Protein AF-A0A3P1VIV2-F1 (afdb_monomer_lite)

Secondary structure (DSSP, 8-state):
--S-S---EEEEEESSEEEE-SEEEES-SSSPPTT-EEEEEESSEEEEESSEEEE-STT-EEEEEESS-B-TTS-B--STT-TT-TTTT-EEEEE-SEEEE-STT-EEEEEE---TT--GGGEEEEE-TT-EEEE-STT-EEEEEES-EEEESSEEEE-STT-EEEEEESS-EEEESSEEEEPPPS-TTS-EEEEE---TTPEEEE-SEEEE-SSEEEEE-SEEEE-TT-EEEE-TT-EEEEE--B-S-SSS-SEEE-TT-EEEE-SSS-EEEEE-SBS-EEEE--EEEE-TT-EEEEE-SBS-EEEE--SSPEEE-SS-EEEEE--TT-EEEE-S-EEESSSS-EEEEESSEEEE-S-EE--SSSS-EEEE-

InterPro domains:
  IPR060255 BigA, third pectate lyase-like domain [PF27417] (38-206)

Structure (mmCIF, N/CA/C/O backbone):
data_AF-A0A3P1VIV2-F1
#
_entry.id   AF-A0A3P1VIV2-F1
#
loop_
_atom_site.group_PDB
_atom_site.id
_atom_site.type_symbol
_atom_site.label_atom_id
_atom_site.label_alt_id
_atom_site.label_comp_id
_atom_site.label_asym_id
_atom_site.label_entity_id
_atom_site.label_seq_id
_atom_site.pdbx_PDB_ins_code
_atom_site.Cartn_x
_atom_site.Cartn_y
_atom_site.Cartn_z
_atom_site.occupancy
_atom_site.B_iso_or_equiv
_atom_site.auth_seq_id
_atom_site.auth_comp_id
_atom_site.auth_asym_id
_atom_site.auth_atom_id
_atom_site.pdbx_PDB_model_num
ATOM 1 N N . THR A 1 1 ? -36.233 6.013 11.439 1.00 49.44 1 THR A N 1
ATOM 2 C CA . THR A 1 1 ? -35.167 7.014 11.255 1.00 49.44 1 THR A CA 1
ATOM 3 C C . THR A 1 1 ? -35.415 8.164 12.208 1.00 49.44 1 THR A C 1
ATOM 5 O O . THR A 1 1 ? -36.504 8.724 12.205 1.00 49.44 1 THR A O 1
ATOM 8 N N . ASP A 1 2 ? -34.460 8.472 13.083 1.00 46.47 2 ASP A N 1
ATOM 9 C CA . ASP A 1 2 ? -34.615 9.476 14.153 1.00 46.47 2 ASP A CA 1
ATOM 10 C C . ASP A 1 2 ? -34.322 10.923 13.704 1.00 46.47 2 ASP A C 1
ATOM 12 O O . ASP A 1 2 ? -34.330 11.846 14.514 1.00 46.47 2 ASP A O 1
ATOM 16 N N . GLY A 1 3 ? -34.068 11.142 12.408 1.00 44.59 3 GLY A N 1
ATOM 17 C CA . GLY A 1 3 ? -33.812 12.468 11.841 1.00 44.59 3 GLY A CA 1
ATOM 18 C C . GLY A 1 3 ? -32.459 13.073 12.232 1.00 44.59 3 GLY A C 1
ATOM 19 O O . GLY A 1 3 ? -32.174 14.210 11.847 1.00 44.59 3 GLY A O 1
ATOM 20 N N . THR A 1 4 ? -31.608 12.343 12.958 1.00 55.81 4 THR A N 1
ATOM 21 C CA . THR A 1 4 ? -30.274 12.816 13.331 1.00 55.81 4 THR A CA 1
ATOM 22 C C . THR A 1 4 ? -29.226 12.340 12.324 1.00 55.81 4 THR A C 1
ATOM 24 O O . THR A 1 4 ? -29.308 11.261 11.750 1.00 55.81 4 THR A O 1
ATOM 27 N N . LYS A 1 5 ? -28.215 13.173 12.055 1.00 65.94 5 LYS A N 1
ATOM 28 C CA . LYS A 1 5 ? -27.118 12.853 11.117 1.00 65.94 5 LYS A CA 1
ATOM 29 C C . LYS A 1 5 ? -26.028 11.966 11.744 1.00 65.94 5 LYS A C 1
ATOM 31 O O . LYS A 1 5 ? -24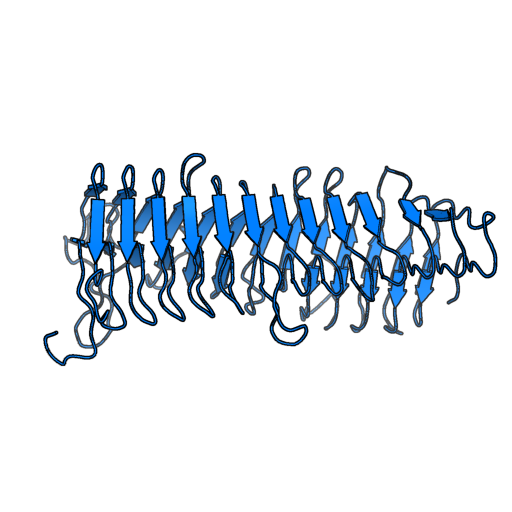.976 11.796 11.129 1.00 65.94 5 LYS A O 1
ATOM 36 N N . ASN A 1 6 ? -26.258 11.437 12.948 1.00 83.19 6 ASN A N 1
ATOM 37 C CA . ASN A 1 6 ? -25.257 10.743 13.752 1.00 83.19 6 ASN A CA 1
ATOM 38 C C . ASN A 1 6 ? -25.689 9.292 13.972 1.00 83.19 6 ASN A C 1
ATOM 40 O O . ASN A 1 6 ? -26.734 9.034 14.559 1.00 83.19 6 ASN A O 1
ATOM 44 N N . GLY A 1 7 ? -24.893 8.359 13.470 1.00 87.94 7 GLY A N 1
ATOM 45 C CA . GLY A 1 7 ? -25.112 6.930 13.608 1.00 87.94 7 GLY A CA 1
ATOM 46 C C . GLY A 1 7 ? -24.752 6.422 14.996 1.00 87.94 7 GLY A C 1
ATOM 47 O O . GLY A 1 7 ? -23.992 7.048 15.741 1.00 87.94 7 GLY A O 1
ATOM 48 N N . GLY A 1 8 ? -25.320 5.272 15.340 1.00 94.00 8 GLY A N 1
ATOM 49 C CA . GLY A 1 8 ? -25.122 4.626 16.629 1.00 94.00 8 GLY A CA 1
ATOM 50 C C . GLY A 1 8 ? -23.738 3.997 16.804 1.00 94.00 8 GLY A C 1
ATOM 51 O O . GLY A 1 8 ? -22.976 3.790 15.856 1.00 94.00 8 GLY A O 1
ATOM 52 N N . VAL A 1 9 ? -23.437 3.639 18.054 1.00 97.44 9 VAL A N 1
ATOM 53 C CA . VAL A 1 9 ? -22.302 2.783 18.417 1.00 97.44 9 VAL A CA 1
ATOM 54 C C . VAL A 1 9 ? -22.850 1.425 18.843 1.00 97.44 9 VAL A C 1
ATOM 56 O O . VAL A 1 9 ? -23.632 1.361 19.788 1.00 97.44 9 VAL A O 1
ATOM 59 N N . GLY A 1 10 ? -22.443 0.346 18.173 1.00 97.69 10 GLY A N 1
ATOM 60 C CA . GLY A 1 10 ? -22.890 -1.010 18.504 1.00 97.69 10 GLY A CA 1
ATOM 61 C C . GLY A 1 10 ? -22.368 -1.472 19.865 1.00 97.69 10 GLY A C 1
ATOM 62 O O . GLY A 1 10 ? -23.141 -1.860 20.737 1.00 97.69 10 GLY A O 1
ATOM 63 N N . VAL A 1 11 ? -21.050 -1.401 20.064 1.00 98.50 11 VAL A N 1
ATOM 64 C CA . VAL A 1 11 ? -20.391 -1.729 21.337 1.00 98.50 11 VAL A CA 1
ATOM 65 C C . VAL A 1 11 ? -19.404 -0.633 21.703 1.00 98.50 11 VAL A C 1
ATOM 67 O O . VAL A 1 11 ? -18.525 -0.304 20.912 1.00 98.50 11 VAL A O 1
ATOM 70 N N . PHE A 1 12 ? -19.505 -0.107 22.921 1.00 98.38 12 PHE A N 1
ATOM 71 C CA . PHE A 1 12 ? -18.500 0.776 23.505 1.00 98.38 12 PHE A CA 1
ATOM 72 C C . PHE A 1 12 ? -17.769 0.063 24.642 1.00 98.38 12 PHE A C 1
ATOM 74 O O . PHE A 1 12 ? -18.406 -0.533 25.510 1.00 98.38 12 PHE A O 1
ATOM 81 N N . ILE A 1 13 ? -16.439 0.143 24.652 1.00 98.31 13 ILE A N 1
ATOM 82 C CA . ILE A 1 13 ? -15.605 -0.403 25.721 1.00 98.31 13 ILE A CA 1
ATOM 83 C C . ILE A 1 13 ? -14.503 0.581 26.118 1.00 98.31 13 ILE A C 1
ATOM 85 O O . ILE A 1 13 ? -13.818 1.164 25.273 1.00 98.31 13 ILE A O 1
ATOM 89 N N . ASN A 1 14 ? -14.324 0.749 27.426 1.00 97.88 14 ASN A N 1
ATOM 90 C CA . ASN A 1 14 ? -13.296 1.584 28.031 1.00 97.88 14 ASN A CA 1
ATOM 91 C C . ASN A 1 14 ? -12.552 0.747 29.077 1.00 97.88 14 ASN A C 1
ATOM 93 O O . ASN A 1 14 ? -13.178 0.311 30.040 1.00 97.88 14 ASN A O 1
ATOM 97 N N . TYR A 1 15 ? -11.259 0.493 28.864 1.00 97.44 15 TYR A N 1
ATOM 98 C CA . TYR A 1 15 ? -10.436 -0.389 29.705 1.00 97.44 15 TYR A CA 1
ATOM 99 C C . TYR A 1 15 ? -11.036 -1.796 29.908 1.00 97.44 15 TYR A C 1
ATOM 101 O O . TYR A 1 15 ? -11.212 -2.269 31.028 1.00 97.44 15 TYR A O 1
ATOM 109 N N . GLY A 1 16 ? -11.367 -2.487 28.811 1.00 97.38 16 GLY A N 1
ATOM 110 C CA . GLY A 1 16 ? -11.942 -3.836 28.885 1.00 97.38 16 GLY A CA 1
ATOM 111 C C . GLY A 1 16 ? -11.706 -4.715 27.657 1.00 97.38 16 GLY A C 1
ATOM 112 O O . GLY A 1 16 ? -10.848 -4.435 26.820 1.00 97.38 16 GLY A O 1
ATOM 113 N N . LEU A 1 17 ? -12.458 -5.813 27.561 1.00 97.94 17 LEU A N 1
ATOM 114 C CA . LEU A 1 17 ? -12.349 -6.804 26.488 1.00 97.94 17 LEU A CA 1
ATOM 115 C C . LEU A 1 17 ? -13.658 -6.898 25.701 1.00 97.94 17 LEU A C 1
ATOM 117 O O . LEU A 1 17 ? -14.724 -7.082 26.281 1.00 97.94 17 LEU A O 1
ATOM 121 N N . VAL A 1 18 ? -13.551 -6.860 24.376 1.00 98.69 18 VAL A N 1
ATOM 122 C CA . VAL A 1 18 ? -14.604 -7.296 23.452 1.00 98.69 18 VAL A CA 1
ATOM 123 C C . VAL A 1 18 ? -14.150 -8.599 22.798 1.00 98.69 18 VAL A C 1
ATOM 125 O O . VAL A 1 18 ? -13.112 -8.620 22.144 1.00 98.69 18 VAL A O 1
ATOM 128 N N . ASP A 1 19 ? -14.928 -9.671 22.952 1.00 98.50 19 ASP A N 1
ATOM 129 C CA . ASP A 1 19 ? -14.773 -10.941 22.224 1.00 98.50 19 ASP A CA 1
ATOM 130 C C . ASP A 1 19 ? -16.057 -11.213 21.426 1.00 98.50 19 ASP A C 1
ATOM 132 O O . ASP A 1 19 ? -16.987 -11.872 21.896 1.00 98.50 19 ASP A O 1
ATOM 136 N N . ASN A 1 20 ? -16.150 -10.629 20.228 1.00 98.69 20 ASN A N 1
ATOM 137 C CA . ASN A 1 20 ? -17.328 -10.797 19.384 1.00 98.69 20 ASN A CA 1
ATOM 138 C C . ASN A 1 20 ? -17.290 -12.161 18.690 1.00 98.69 20 ASN A C 1
ATOM 140 O O . ASN A 1 20 ? -16.527 -12.345 17.743 1.00 98.69 20 ASN A O 1
ATOM 144 N N . LYS A 1 21 ? -18.157 -13.085 19.106 1.00 98.44 21 LYS A N 1
ATOM 145 C CA . LYS A 1 21 ? -18.391 -14.376 18.428 1.00 98.44 21 LYS A CA 1
ATOM 146 C C . LYS A 1 21 ? -19.648 -14.381 17.549 1.00 98.44 21 LYS A C 1
ATOM 148 O O . LYS A 1 21 ? -19.872 -15.346 16.827 1.00 98.44 21 LYS A O 1
ATOM 153 N N . GLY A 1 22 ? -20.468 -13.333 17.635 1.00 98.38 22 GLY A N 1
ATOM 154 C CA . GLY A 1 22 ? -21.761 -13.220 16.963 1.00 98.38 22 GLY A CA 1
ATOM 155 C C . GLY A 1 22 ? -21.745 -12.213 15.816 1.00 98.38 22 GLY A C 1
ATOM 156 O O . GLY A 1 22 ? -20.742 -12.042 15.124 1.00 98.38 22 GLY A O 1
ATOM 157 N N . THR A 1 23 ? -22.874 -11.540 15.601 1.00 98.62 23 THR A N 1
ATOM 158 C CA . THR A 1 23 ? -23.004 -10.491 14.582 1.00 98.62 23 THR A CA 1
ATOM 159 C C . THR A 1 23 ? -23.351 -9.161 15.234 1.00 98.62 23 THR A C 1
ATOM 161 O O . THR A 1 23 ? -24.302 -9.083 16.006 1.00 98.62 23 THR A O 1
ATOM 164 N N . ILE A 1 24 ? -22.606 -8.116 14.882 1.00 98.62 24 ILE A N 1
ATOM 165 C CA . ILE A 1 24 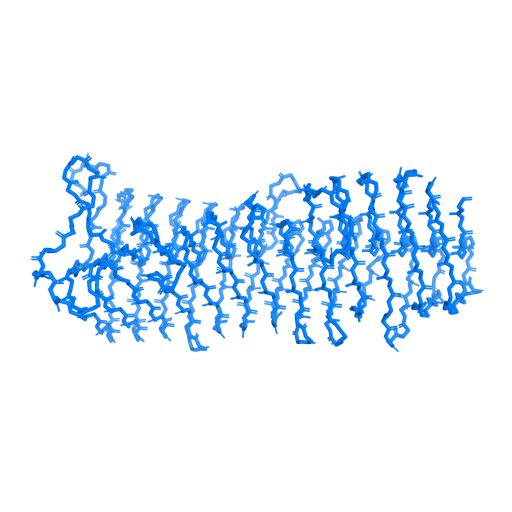? -22.904 -6.721 15.212 1.00 98.62 24 ILE A CA 1
ATOM 166 C C . ILE A 1 24 ? -23.346 -6.039 13.915 1.00 98.62 24 ILE A C 1
ATOM 168 O O . ILE A 1 24 ? -22.551 -5.915 12.985 1.00 98.62 24 ILE A O 1
ATOM 172 N N . ASN A 1 25 ? -24.606 -5.611 13.848 1.00 98.12 25 ASN A N 1
ATOM 173 C CA . ASN A 1 25 ? -25.152 -4.831 12.737 1.00 98.12 25 ASN A CA 1
ATOM 174 C C . ASN A 1 25 ? -25.460 -3.419 13.235 1.00 98.12 25 ASN A C 1
ATOM 176 O O . ASN A 1 25 ? -26.200 -3.272 14.205 1.00 98.12 25 ASN A O 1
ATOM 180 N N . VAL A 1 26 ? -24.920 -2.398 12.572 1.00 97.56 26 VAL A N 1
ATOM 181 C CA . VAL A 1 26 ? -25.156 -0.990 12.928 1.00 97.56 26 VAL A CA 1
ATOM 182 C C . VAL A 1 26 ? -25.557 -0.219 11.673 1.00 97.56 26 VAL A C 1
ATOM 184 O O . VAL A 1 26 ? -24.925 -0.373 10.626 1.00 97.56 26 VAL A O 1
ATOM 187 N N . GLU A 1 27 ? -26.629 0.570 11.773 1.00 95.19 27 GLU A N 1
ATOM 188 C CA . GLU A 1 27 ? -27.248 1.307 10.656 1.00 95.19 27 GLU A CA 1
ATOM 189 C C . GLU A 1 27 ? -27.667 0.434 9.459 1.00 95.19 27 GLU A C 1
ATOM 191 O O . GLU A 1 27 ? -27.674 0.884 8.319 1.00 95.19 27 GLU A O 1
ATOM 196 N N . LYS A 1 28 ? -28.021 -0.837 9.688 1.00 92.44 28 LYS A N 1
ATOM 197 C CA . LYS A 1 28 ? -28.483 -1.765 8.635 1.00 92.44 28 LYS A CA 1
ATOM 198 C C . LYS A 1 28 ? -29.981 -1.655 8.323 1.00 92.44 28 LYS A C 1
ATOM 200 O O . LYS A 1 28 ? -30.594 -2.637 7.908 1.00 92.44 28 LYS A O 1
ATOM 205 N N . ASP A 1 29 ? -30.568 -0.485 8.547 1.00 84.25 29 ASP A N 1
ATOM 206 C CA . ASP A 1 29 ? -31.949 -0.192 8.175 1.00 84.25 29 ASP A CA 1
ATOM 207 C C . ASP A 1 29 ? -32.032 0.406 6.753 1.00 84.25 29 ASP A C 1
ATOM 209 O O . ASP A 1 29 ? -31.059 0.410 5.997 1.00 84.25 29 ASP A O 1
ATOM 213 N N . SER A 1 30 ? -33.216 0.869 6.344 1.00 82.06 30 SER A N 1
ATOM 214 C CA . SER A 1 30 ? -33.432 1.414 4.998 1.00 82.06 30 SER A CA 1
ATOM 215 C C . SER A 1 30 ? -32.681 2.723 4.719 1.00 82.06 30 SER A C 1
ATOM 217 O O . SER A 1 30 ? -32.508 3.074 3.552 1.00 82.06 30 SER A O 1
ATOM 219 N N . VAL A 1 31 ? -32.288 3.476 5.753 1.00 87.38 31 VAL A N 1
ATOM 220 C CA . VAL A 1 31 ? -31.617 4.777 5.618 1.00 87.38 31 VAL A CA 1
ATOM 221 C C . VAL A 1 31 ? -30.569 4.903 6.719 1.00 87.38 31 VAL A C 1
ATOM 223 O O . VAL A 1 31 ? -30.842 5.419 7.797 1.00 87.38 31 VAL A O 1
ATOM 226 N N . ALA A 1 32 ? -29.350 4.477 6.401 1.00 90.94 32 ALA A N 1
ATOM 227 C CA . ALA A 1 32 ? -28.240 4.489 7.339 1.00 90.94 32 ALA A CA 1
ATOM 228 C C . ALA A 1 32 ? -27.801 5.913 7.733 1.00 90.94 32 ALA A C 1
ATOM 230 O O . ALA A 1 32 ? -27.470 6.735 6.866 1.00 90.94 32 ALA A O 1
ATOM 231 N N . ASN A 1 33 ? -27.695 6.178 9.038 1.00 92.88 33 ASN A N 1
ATOM 232 C CA . ASN A 1 33 ? -27.119 7.422 9.548 1.00 92.88 33 ASN A CA 1
ATOM 233 C C . ASN A 1 33 ? -25.591 7.466 9.323 1.00 92.88 33 ASN A C 1
ATOM 235 O O . ASN A 1 33 ? -24.922 6.442 9.213 1.00 92.88 33 ASN A O 1
ATOM 239 N N . SER A 1 34 ? -25.003 8.664 9.240 1.00 94.75 34 SER A N 1
ATOM 240 C CA . SER A 1 34 ? -23.548 8.829 9.032 1.00 94.75 34 SER A CA 1
ATOM 241 C C . SER A 1 34 ? -22.757 8.679 10.338 1.00 94.75 34 SER A C 1
ATOM 243 O O . SER A 1 34 ? -23.283 8.979 11.400 1.00 94.75 34 SER A O 1
ATOM 245 N N . ASN A 1 35 ? -21.468 8.339 10.278 1.00 95.88 35 ASN A N 1
ATOM 246 C CA . ASN A 1 35 ? -20.551 8.231 11.428 1.00 95.88 35 ASN A CA 1
ATOM 247 C C . ASN A 1 35 ? -20.889 7.113 12.430 1.00 95.88 35 ASN A C 1
ATOM 249 O O . ASN A 1 35 ? -20.555 7.217 13.611 1.00 95.88 35 ASN A O 1
ATOM 253 N N . ALA A 1 36 ? -21.547 6.046 11.985 1.00 97.25 36 ALA A N 1
ATOM 254 C CA . ALA A 1 36 ? -21.821 4.907 12.847 1.00 97.25 36 ALA A CA 1
ATOM 255 C C . ALA A 1 36 ? -20.546 4.140 13.195 1.00 97.25 36 ALA A C 1
ATOM 257 O O . ALA A 1 36 ? -19.594 4.110 12.413 1.00 97.25 36 ALA A O 1
ATOM 258 N N . VAL A 1 37 ? -20.532 3.471 14.345 1.00 98.50 37 VAL A N 1
ATOM 259 C CA . VAL A 1 37 ? -19.387 2.667 14.779 1.00 98.50 37 VAL A CA 1
ATOM 260 C C . VAL A 1 37 ? -19.838 1.277 15.209 1.00 98.50 37 VAL A C 1
ATOM 262 O O . VAL A 1 37 ? -20.691 1.137 16.078 1.00 98.50 37 VAL A O 1
ATOM 265 N N . GLY A 1 38 ? -19.235 0.229 14.650 1.00 98.69 38 GLY A N 1
ATOM 266 C CA . GLY A 1 38 ? -19.492 -1.147 15.084 1.00 98.69 38 GLY A CA 1
ATOM 267 C C . GLY A 1 38 ? -19.002 -1.381 16.513 1.00 98.69 38 GLY A C 1
ATOM 268 O O . GLY A 1 38 ? -19.791 -1.661 17.415 1.00 98.69 38 GLY A O 1
ATOM 269 N N . VAL A 1 39 ? -17.695 -1.218 16.725 1.00 98.88 39 VAL A N 1
ATOM 270 C CA . VAL A 1 39 ? -17.050 -1.304 18.043 1.00 98.88 39 VAL A CA 1
ATOM 271 C C . VAL A 1 39 ? -16.185 -0.073 18.279 1.00 98.88 39 VAL A C 1
ATOM 273 O O . VAL A 1 39 ? -15.275 0.194 17.499 1.00 98.88 39 VAL A O 1
ATOM 276 N N . TYR A 1 40 ? -16.426 0.649 19.370 1.00 98.75 40 TYR A N 1
ATOM 277 C CA . TYR A 1 40 ? -15.584 1.741 19.842 1.00 98.75 40 TYR A CA 1
ATOM 278 C C . TYR A 1 40 ? -14.822 1.312 21.100 1.00 98.75 40 TYR A C 1
ATOM 280 O O . TYR A 1 40 ? -15.417 1.104 22.155 1.00 98.75 40 TYR A O 1
ATOM 288 N N . ALA A 1 41 ? -13.501 1.177 20.988 1.00 98.75 41 ALA A N 1
ATOM 289 C CA . ALA A 1 41 ? -12.629 0.699 22.052 1.00 98.75 41 ALA A CA 1
ATOM 290 C C . ALA A 1 41 ? -11.572 1.732 22.437 1.00 98.75 41 ALA A C 1
ATOM 292 O O . ALA A 1 41 ? -10.835 2.237 21.584 1.00 98.75 41 ALA A O 1
ATOM 293 N N . VAL A 1 42 ? -11.470 2.016 23.736 1.00 98.38 42 VAL A N 1
ATOM 294 C CA . VAL A 1 42 ? -10.548 3.030 24.255 1.00 98.38 42 VAL A CA 1
ATOM 295 C C . VAL A 1 42 ? -9.807 2.615 25.515 1.00 98.38 42 VAL A C 1
ATOM 297 O O . VAL A 1 42 ? -10.215 1.693 26.221 1.00 98.38 42 VAL A O 1
ATOM 300 N N . ASN A 1 43 ? -8.713 3.330 25.782 1.00 96.31 43 ASN A N 1
ATOM 301 C CA . ASN A 1 43 ? -8.028 3.383 27.071 1.00 96.31 43 ASN A CA 1
ATOM 302 C C . ASN A 1 43 ? -7.705 2.007 27.658 1.00 96.31 43 ASN A C 1
ATOM 304 O O . ASN A 1 43 ? -8.265 1.602 28.657 1.00 96.31 43 ASN A O 1
ATOM 308 N N . GLY A 1 44 ? -6.814 1.260 27.020 1.00 96.88 44 GLY A N 1
ATOM 309 C CA . GLY A 1 44 ? -6.375 -0.072 27.453 1.00 96.88 44 GLY A CA 1
ATOM 310 C C . GLY A 1 44 ? -7.258 -1.226 26.989 1.00 96.88 44 GLY A C 1
ATOM 311 O O . GLY A 1 44 ? -7.006 -2.369 27.365 1.00 96.88 44 GLY A O 1
ATOM 312 N N . SER A 1 45 ? -8.261 -0.953 26.155 1.00 98.50 45 SER A N 1
ATOM 313 C CA . SER A 1 45 ? -9.162 -1.992 25.665 1.00 98.50 45 SER A CA 1
ATOM 314 C C . SER A 1 45 ? -8.525 -2.931 24.638 1.00 98.50 45 SER A C 1
ATOM 316 O O . SER A 1 45 ? -7.708 -2.524 23.803 1.00 98.50 45 SER A O 1
ATOM 318 N N . ASN A 1 46 ? -8.975 -4.185 24.665 1.00 98.50 46 ASN A N 1
ATOM 319 C CA . ASN A 1 46 ? -8.664 -5.213 23.679 1.00 98.50 46 ASN A CA 1
ATOM 320 C C . ASN A 1 46 ? -9.938 -5.611 22.927 1.00 98.50 46 ASN A C 1
ATOM 322 O O . ASN A 1 46 ? -10.973 -5.873 23.538 1.00 98.50 46 ASN A O 1
ATOM 326 N N . VAL A 1 47 ? -9.858 -5.696 21.603 1.00 98.88 47 VAL A N 1
ATOM 327 C CA . VAL A 1 47 ? -10.960 -6.139 20.743 1.00 98.88 47 VAL A CA 1
ATOM 328 C C . VAL A 1 47 ? -10.517 -7.365 19.966 1.00 98.88 47 VAL A C 1
ATOM 330 O O . VAL A 1 47 ? -9.546 -7.302 19.218 1.00 98.88 47 VAL A O 1
ATOM 333 N N . THR A 1 48 ? -11.253 -8.462 20.102 1.00 98.88 48 THR A N 1
ATOM 334 C CA . THR A 1 48 ? -11.175 -9.632 19.229 1.00 98.88 48 THR A CA 1
ATOM 335 C C . THR A 1 48 ? -12.509 -9.797 18.508 1.00 98.88 48 THR A C 1
ATOM 337 O O . THR A 1 48 ? -13.543 -9.996 19.141 1.00 98.88 48 THR A O 1
ATOM 340 N N . ASN A 1 49 ? -12.497 -9.718 17.178 1.00 98.88 49 ASN A N 1
ATOM 341 C CA . ASN A 1 49 ? -13.659 -10.041 16.353 1.00 98.88 49 ASN A CA 1
ATOM 342 C C . ASN A 1 49 ? -13.489 -11.433 15.742 1.00 98.88 49 ASN A C 1
ATOM 344 O O . ASN A 1 49 ? -12.737 -11.578 14.785 1.00 98.88 49 ASN A O 1
ATOM 348 N N . ASN A 1 50 ? -14.177 -12.438 16.278 1.00 98.69 50 ASN A N 1
ATOM 349 C CA . ASN A 1 50 ? -14.286 -13.780 15.695 1.00 98.69 50 ASN A CA 1
ATOM 350 C C . ASN A 1 50 ? -15.503 -13.910 14.760 1.00 98.69 50 ASN A C 1
ATOM 352 O O . ASN A 1 50 ? -15.499 -14.744 13.859 1.00 98.69 50 ASN A O 1
ATOM 356 N N . GLY A 1 51 ? -16.537 -13.096 14.982 1.00 98.69 51 GLY A N 1
ATOM 357 C CA . GLY A 1 51 ? -17.791 -13.106 14.237 1.00 98.69 51 GLY A CA 1
ATOM 358 C C . GLY A 1 51 ? -17.842 -12.079 13.103 1.00 98.69 51 GLY A C 1
ATOM 359 O O . GLY A 1 51 ? -16.883 -11.902 12.351 1.00 98.69 51 GLY A O 1
ATOM 360 N N . SER A 1 52 ? -18.984 -11.410 12.954 1.00 98.81 52 SER A N 1
ATOM 361 C CA . SER A 1 52 ? -19.212 -10.415 11.899 1.00 98.81 52 SER A CA 1
ATOM 362 C C . SER A 1 52 ? -19.523 -9.037 12.474 1.00 98.81 52 SER A C 1
ATOM 364 O O . SER A 1 52 ? -20.272 -8.917 13.443 1.00 98.81 52 SER A O 1
ATOM 366 N N . ILE A 1 53 ? -18.976 -7.996 11.851 1.00 98.88 53 ILE A N 1
ATOM 367 C CA . ILE A 1 53 ? -19.305 -6.593 12.110 1.00 98.88 53 ILE A CA 1
ATOM 368 C C . ILE A 1 53 ? -19.714 -5.964 10.779 1.00 98.88 53 ILE A C 1
ATOM 370 O O . ILE A 1 53 ? -18.890 -5.812 9.877 1.00 98.88 53 ILE A O 1
ATOM 374 N N . ASN A 1 54 ? -20.984 -5.596 10.648 1.00 98.69 54 ASN A N 1
ATOM 375 C CA . ASN A 1 54 ? -21.514 -4.963 9.449 1.00 98.69 54 ASN A CA 1
ATOM 376 C C . ASN A 1 54 ? -22.007 -3.564 9.800 1.00 98.69 54 ASN A C 1
ATOM 378 O O . ASN A 1 54 ? -22.925 -3.409 10.607 1.00 98.69 54 ASN A O 1
ATOM 382 N N . VAL A 1 55 ? -21.413 -2.550 9.180 1.00 98.38 55 VAL A N 1
ATOM 383 C CA . VAL A 1 55 ? -21.741 -1.151 9.464 1.00 98.38 55 VAL A CA 1
ATOM 384 C C . VAL A 1 55 ? -22.056 -0.439 8.159 1.00 98.38 55 VAL A C 1
ATOM 386 O O . VAL A 1 55 ? -21.368 -0.626 7.154 1.00 98.38 55 VAL A O 1
ATOM 389 N N . SER A 1 56 ? -23.117 0.352 8.178 1.00 97.44 56 SER A N 1
ATOM 390 C CA . SER A 1 56 ? -23.538 1.174 7.050 1.00 97.44 56 SER A CA 1
ATOM 391 C C . SER A 1 56 ? -23.458 2.656 7.384 1.00 97.44 56 SER A C 1
ATOM 393 O O . SER A 1 56 ? -23.168 3.044 8.516 1.00 97.44 56 SER A O 1
ATOM 395 N N . GLY A 1 57 ? -23.669 3.490 6.369 1.00 95.94 57 GLY A N 1
ATOM 396 C CA . GLY A 1 57 ? -23.684 4.940 6.526 1.00 95.94 57 GLY A CA 1
ATOM 397 C C . GLY A 1 57 ? -22.357 5.608 6.188 1.00 95.94 57 GLY A C 1
ATOM 398 O O . GLY A 1 57 ? -21.278 5.021 6.276 1.00 95.94 57 GLY A O 1
ATOM 399 N N . LYS A 1 58 ? -22.446 6.855 5.727 1.00 96.81 58 LYS A N 1
ATOM 400 C CA . LYS A 1 58 ? -21.286 7.646 5.312 1.00 96.81 58 LYS A CA 1
ATOM 401 C C . LYS A 1 58 ? -20.320 7.857 6.486 1.00 96.81 58 LYS A C 1
ATOM 403 O O . LYS A 1 58 ? -20.766 8.135 7.592 1.00 96.81 58 LYS A O 1
ATOM 408 N N . ASP A 1 59 ? -19.017 7.759 6.228 1.00 97.50 59 ASP A N 1
ATOM 409 C CA . ASP A 1 59 ? -17.923 7.964 7.191 1.00 97.50 59 ASP A CA 1
ATOM 410 C C . ASP A 1 59 ? -17.988 7.041 8.432 1.00 97.50 59 ASP A C 1
ATOM 412 O O . ASP A 1 59 ? -17.359 7.299 9.456 1.00 97.50 59 ASP A O 1
ATOM 416 N N . SER A 1 60 ? -18.736 5.936 8.345 1.00 98.19 60 SER A N 1
ATOM 417 C CA . SER A 1 60 ? -18.867 4.957 9.425 1.00 98.19 60 SER A CA 1
ATOM 418 C C . SER A 1 60 ? -17.618 4.087 9.594 1.00 98.19 60 SER A C 1
ATOM 420 O O . SER A 1 60 ? -16.842 3.882 8.658 1.00 98.19 60 SER A O 1
ATOM 422 N N . ILE A 1 61 ? -17.426 3.528 10.788 1.00 98.81 61 ILE A N 1
ATOM 423 C CA . ILE A 1 61 ? -16.247 2.740 11.151 1.00 98.81 61 ILE A CA 1
ATOM 424 C C . ILE A 1 61 ? -16.658 1.353 11.656 1.00 98.81 61 ILE A C 1
ATOM 426 O O . ILE A 1 61 ? -17.502 1.226 12.538 1.0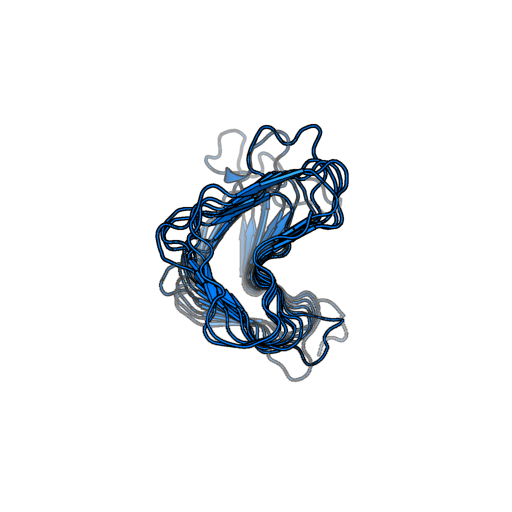0 98.81 61 ILE A O 1
ATOM 430 N N . GLY A 1 62 ? -16.029 0.290 11.151 1.00 98.81 62 GLY A N 1
ATOM 431 C CA . GLY A 1 62 ? -16.243 -1.066 11.670 1.00 98.81 62 GLY A CA 1
ATOM 432 C C . GLY A 1 62 ? -15.739 -1.202 13.110 1.00 98.81 62 GLY A C 1
ATOM 433 O O . GLY A 1 62 ? -16.516 -1.454 14.030 1.00 98.81 62 GLY A O 1
ATOM 434 N N . ILE A 1 63 ? -14.438 -0.984 13.316 1.00 98.94 63 ILE A N 1
ATOM 435 C CA . ILE A 1 63 ? -13.808 -0.933 14.642 1.00 98.94 63 ILE A CA 1
ATOM 436 C C . ILE A 1 63 ? -12.995 0.357 14.781 1.00 98.94 63 ILE A C 1
ATOM 438 O O . ILE A 1 63 ? -12.023 0.566 14.055 1.00 98.94 63 ILE A O 1
ATOM 442 N N . LEU A 1 64 ? -13.373 1.201 15.737 1.00 98.88 64 LEU A N 1
ATOM 443 C CA . LEU A 1 64 ? -12.671 2.417 16.134 1.00 98.88 64 LEU A CA 1
ATOM 444 C C . LEU A 1 64 ? -11.867 2.151 17.413 1.00 98.88 64 LEU A C 1
ATOM 446 O O . LEU A 1 64 ? -12.441 1.952 18.480 1.00 98.88 64 LEU A O 1
ATOM 450 N N . GLY A 1 65 ? -10.541 2.172 17.319 1.00 98.69 65 GLY A N 1
ATOM 451 C CA . GLY A 1 65 ? -9.627 2.051 18.452 1.00 98.69 65 GLY A CA 1
ATOM 452 C C . GLY A 1 65 ? -8.864 3.338 18.722 1.00 98.69 65 GLY A C 1
ATOM 453 O O . GLY A 1 65 ? -8.153 3.829 17.843 1.00 98.69 65 GLY A O 1
ATOM 454 N N . VAL A 1 66 ? -8.935 3.855 19.949 1.00 98.31 66 VAL A N 1
ATOM 455 C CA . VAL A 1 66 ? -8.179 5.052 20.352 1.00 98.31 66 VAL A CA 1
ATOM 456 C C . VAL A 1 66 ? -7.467 4.821 21.683 1.00 98.31 66 VAL A C 1
ATOM 458 O O . VAL A 1 66 ? -8.077 4.394 22.657 1.00 98.31 66 VAL A O 1
ATOM 461 N N . ALA A 1 67 ? -6.166 5.115 21.745 1.00 97.75 67 ALA A N 1
ATOM 462 C CA . ALA A 1 67 ? -5.340 4.825 22.917 1.00 97.75 67 ALA A CA 1
ATOM 463 C C . ALA A 1 67 ? -5.883 5.437 24.222 1.00 97.75 67 ALA A C 1
ATOM 465 O O . ALA A 1 67 ? -5.885 4.752 25.235 1.00 97.75 67 ALA A O 1
ATOM 466 N N . TYR A 1 68 ? -6.387 6.673 24.201 1.00 97.12 68 TYR A N 1
ATOM 467 C CA . TYR A 1 68 ? -7.142 7.300 25.289 1.00 97.12 68 TYR A CA 1
ATOM 468 C C . TYR A 1 68 ? -8.515 7.746 24.811 1.00 97.12 68 TYR A C 1
ATOM 470 O O . TYR A 1 68 ? -8.655 8.281 23.709 1.00 97.12 68 TYR A O 1
ATOM 478 N N . ARG A 1 69 ? -9.507 7.638 25.696 1.00 96.19 69 ARG A N 1
ATOM 479 C CA . ARG A 1 69 ? -10.777 8.336 25.523 1.00 96.19 69 ARG A CA 1
ATOM 480 C C . ARG A 1 69 ? -10.538 9.845 25.534 1.00 96.19 69 ARG A C 1
ATOM 482 O O . ARG A 1 69 ? -9.687 10.337 26.279 1.00 96.19 69 ARG A O 1
ATOM 489 N N . THR A 1 70 ? -11.310 10.583 24.748 1.00 94.81 70 THR A N 1
ATOM 490 C CA . THR A 1 70 ? -11.365 12.043 24.836 1.00 94.81 70 THR A CA 1
ATOM 491 C C . THR A 1 70 ? -12.590 12.505 25.625 1.00 94.81 70 THR A C 1
ATOM 493 O O . THR A 1 70 ? -13.643 11.862 25.600 1.00 94.81 70 THR A O 1
ATOM 496 N N . ASP A 1 71 ? -12.455 13.604 26.363 1.00 94.19 71 ASP A N 1
ATOM 497 C CA . ASP A 1 71 ? -13.585 14.293 26.987 1.00 94.19 71 ASP A CA 1
ATOM 498 C C . ASP A 1 71 ? -14.376 15.129 25.961 1.00 94.19 71 ASP A C 1
ATOM 500 O O . ASP A 1 71 ? -14.033 15.189 24.778 1.00 94.19 71 ASP A O 1
ATOM 504 N N . SER A 1 72 ? -15.432 15.810 26.412 1.00 93.69 72 SER A N 1
ATOM 505 C CA . SER A 1 72 ? -16.255 16.692 25.568 1.00 93.69 72 SER A CA 1
ATOM 506 C C . SER A 1 72 ? -15.506 17.909 25.006 1.00 93.69 72 SER A C 1
ATOM 508 O O . SER A 1 72 ? -16.035 18.610 24.148 1.00 93.69 72 SER A O 1
ATOM 510 N N . LYS A 1 73 ? -14.275 18.165 25.466 1.00 94.94 73 LYS A N 1
ATOM 511 C CA . LYS A 1 73 ? -13.379 19.223 24.982 1.00 94.94 73 LYS A CA 1
ATOM 512 C C . LYS A 1 73 ? -12.250 18.660 24.111 1.00 94.94 73 LYS A C 1
ATOM 514 O O . LYS A 1 73 ? -11.276 19.365 23.856 1.00 94.94 73 LYS A O 1
ATOM 519 N N . ASN A 1 74 ? -12.361 17.404 23.670 1.00 92.62 74 ASN A N 1
ATOM 520 C CA . ASN A 1 74 ? -11.358 16.687 22.879 1.00 92.62 74 ASN A CA 1
ATOM 521 C C . ASN A 1 74 ? -9.993 16.524 23.574 1.00 92.62 74 ASN A C 1
ATOM 523 O O . ASN A 1 74 ? -8.968 16.359 22.910 1.00 92.62 74 ASN A O 1
ATOM 527 N N . ARG A 1 75 ? -9.956 16.548 24.910 1.00 95.00 75 ARG A N 1
ATOM 528 C CA . ARG A 1 75 ? -8.732 16.315 25.690 1.00 95.00 75 ARG A CA 1
ATOM 529 C C . ARG A 1 75 ? -8.654 14.852 26.095 1.00 95.00 75 ARG A C 1
ATOM 531 O O . ARG A 1 75 ? -9.667 14.260 26.457 1.00 95.00 75 ARG A O 1
ATOM 538 N N . ASN A 1 76 ? -7.456 14.274 26.066 1.00 96.19 76 ASN A N 1
ATOM 539 C CA . ASN A 1 76 ? -7.246 12.906 26.536 1.00 96.19 76 ASN A CA 1
ATOM 540 C C . ASN A 1 76 ? -7.587 12.790 28.025 1.00 96.19 76 ASN A C 1
ATOM 542 O O . ASN A 1 76 ? -7.087 13.573 28.834 1.00 96.19 76 ASN A O 1
ATOM 546 N N . VAL A 1 77 ? -8.369 11.777 28.384 1.00 96.56 77 VAL A N 1
ATOM 547 C CA . VAL A 1 77 ? -8.612 11.407 29.780 1.00 96.56 77 VAL A CA 1
ATOM 548 C C . VAL A 1 77 ? -7.526 10.422 30.201 1.00 96.56 77 VAL A C 1
ATOM 550 O O . VAL A 1 77 ? -7.542 9.255 29.817 1.00 96.56 77 VAL A O 1
ATOM 553 N N . VAL A 1 78 ? -6.535 10.935 30.928 1.00 94.44 78 VAL A N 1
ATOM 554 C CA . VAL A 1 78 ? -5.380 10.179 31.433 1.00 94.44 78 VAL A CA 1
ATOM 555 C C . VAL A 1 78 ? -5.640 9.774 32.884 1.00 94.44 78 VAL A C 1
ATOM 557 O O . VAL A 1 78 ? -6.315 10.502 33.606 1.00 94.44 78 VAL A O 1
ATOM 560 N N . ASP A 1 79 ? -5.109 8.626 33.303 1.00 93.75 79 ASP A N 1
ATOM 561 C CA . ASP A 1 79 ? -5.245 8.077 34.660 1.00 93.75 79 ASP A CA 1
ATOM 562 C C . ASP A 1 79 ? -6.694 7.809 35.089 1.00 93.75 79 ASP A C 1
ATOM 564 O O . ASP A 1 79 ? -6.994 7.748 36.278 1.00 93.75 79 ASP A O 1
ATOM 568 N N . GLU A 1 80 ? -7.587 7.570 34.119 1.00 96.00 80 GLU A N 1
ATOM 569 C CA . GLU A 1 80 ? -9.021 7.317 34.346 1.00 96.00 80 GLU A CA 1
ATOM 570 C C . GLU A 1 80 ? -9.272 6.110 35.262 1.00 96.00 80 GLU A C 1
ATOM 572 O O . GLU A 1 80 ? -10.228 6.104 36.031 1.00 96.00 80 GLU A O 1
ATOM 577 N N . PHE A 1 81 ? -8.383 5.115 35.214 1.00 95.50 81 PHE A N 1
ATOM 578 C CA . PHE A 1 81 ? -8.443 3.896 36.029 1.00 95.50 81 PHE A CA 1
ATOM 579 C C . PHE A 1 81 ? -7.370 3.873 37.130 1.00 95.50 81 PHE A C 1
ATOM 581 O O . PHE A 1 81 ? -7.077 2.829 37.709 1.00 95.50 81 PHE A O 1
ATOM 588 N N . GLY A 1 82 ? -6.776 5.033 37.425 1.00 94.62 82 GLY A N 1
ATOM 589 C CA . GLY A 1 82 ? -5.678 5.200 38.371 1.00 94.62 82 GLY A CA 1
ATOM 590 C C . GLY A 1 82 ? -4.300 5.185 37.705 1.00 94.62 82 GLY A C 1
ATOM 591 O O . GLY A 1 82 ? -4.059 4.507 36.707 1.00 94.62 82 GLY A O 1
ATOM 592 N N . LYS A 1 83 ? -3.356 5.917 38.307 1.00 91.81 83 LYS A N 1
ATOM 593 C CA . LYS A 1 83 ? -1.992 6.143 37.788 1.00 91.81 83 LYS A CA 1
ATOM 594 C C . LYS A 1 83 ? -1.218 4.861 37.452 1.00 91.81 83 LYS A C 1
ATOM 596 O O . LYS A 1 83 ? -0.366 4.856 36.568 1.00 91.81 83 LYS A O 1
ATOM 601 N N . TYR A 1 84 ? -1.505 3.777 38.167 1.00 91.94 84 TYR A N 1
ATOM 602 C CA . TYR A 1 84 ? -0.808 2.495 38.043 1.00 91.94 84 TYR A CA 1
ATOM 603 C C . TYR A 1 84 ? -1.600 1.447 37.244 1.00 91.94 84 TYR A C 1
ATOM 605 O O . TYR A 1 84 ? -1.189 0.288 37.180 1.00 91.94 84 TYR A O 1
ATOM 613 N N . ALA A 1 85 ? -2.717 1.836 36.616 1.00 94.06 85 ALA A N 1
ATOM 614 C CA . ALA A 1 85 ? -3.515 0.949 35.779 1.00 94.06 85 ALA A CA 1
ATOM 615 C C . ALA A 1 85 ? -2.699 0.456 34.578 1.00 94.06 85 ALA A C 1
ATOM 617 O O . ALA A 1 85 ? -2.354 1.207 33.657 1.00 94.06 85 ALA A O 1
ATOM 618 N N . THR A 1 86 ? -2.386 -0.839 34.581 1.00 92.88 86 THR A N 1
ATOM 619 C CA . THR A 1 86 ? -1.580 -1.451 33.524 1.00 92.88 86 THR A CA 1
ATOM 620 C C . THR A 1 86 ? -2.334 -1.394 32.202 1.00 92.88 86 THR A C 1
ATOM 622 O O . THR A 1 86 ? -3.508 -1.736 32.126 1.00 92.88 86 THR A O 1
ATOM 625 N N . GLY A 1 87 ? -1.661 -0.957 31.140 1.00 92.19 87 GLY A N 1
ATOM 626 C CA . GLY A 1 87 ? -2.231 -0.953 29.794 1.00 92.19 87 GLY A CA 1
ATOM 627 C C . GLY A 1 87 ? -3.109 0.249 29.446 1.00 92.19 87 GLY A C 1
ATOM 628 O O . GLY A 1 87 ? -3.405 0.398 28.265 1.00 92.19 87 GLY A O 1
ATOM 629 N N . GLN A 1 88 ? -3.454 1.145 30.383 1.00 94.25 88 GLN A N 1
ATOM 630 C CA . GLN A 1 88 ? -4.179 2.368 30.016 1.00 94.25 88 GLN A CA 1
ATOM 631 C C . GLN A 1 88 ? -3.367 3.188 28.993 1.00 94.25 88 GLN A C 1
ATOM 633 O O . GLN A 1 88 ? -2.123 3.173 28.980 1.00 94.25 88 GLN A O 1
ATOM 638 N N . GLY A 1 89 ? -4.059 3.943 28.144 1.00 95.19 89 GLY A N 1
ATOM 639 C CA . GLY A 1 89 ? -3.393 4.659 27.061 1.00 95.19 89 GLY A CA 1
ATOM 640 C C . GLY A 1 89 ? -2.879 3.735 25.958 1.00 95.19 89 GLY A C 1
ATOM 641 O O . GLY A 1 89 ? -1.879 4.072 25.320 1.00 95.19 89 GLY A O 1
ATOM 642 N N . LYS A 1 90 ? -3.502 2.562 25.782 1.00 96.62 90 LYS A N 1
ATOM 643 C CA . LYS A 1 90 ? -3.259 1.624 24.679 1.00 96.62 90 LYS A CA 1
ATOM 644 C C . LYS A 1 90 ? -4.568 1.188 24.021 1.00 96.62 90 LYS A C 1
ATOM 646 O O . LYS A 1 90 ? -5.634 1.345 24.599 1.00 96.62 90 LYS A O 1
ATOM 651 N N . VAL A 1 91 ? -4.498 0.602 22.835 1.00 98.38 91 VAL A N 1
ATOM 652 C CA . VAL A 1 91 ? -5.607 -0.137 22.227 1.00 98.38 91 VAL A CA 1
ATOM 653 C C . VAL A 1 91 ? -5.053 -1.240 21.333 1.00 98.38 91 VAL A C 1
ATOM 655 O O . VAL A 1 91 ? -4.110 -1.004 20.571 1.00 98.38 91 VAL A O 1
ATOM 658 N N . ASN A 1 92 ? -5.630 -2.437 21.431 1.00 98.56 92 ASN A N 1
ATOM 659 C CA . ASN A 1 92 ? -5.272 -3.566 20.576 1.00 98.56 92 ASN A CA 1
ATOM 660 C C . ASN A 1 92 ? -6.522 -4.121 19.899 1.00 98.56 92 ASN A C 1
ATOM 662 O O . ASN A 1 92 ? -7.492 -4.482 20.565 1.00 98.56 92 ASN A O 1
ATOM 666 N N . ILE A 1 93 ? -6.487 -4.204 18.573 1.00 98.94 93 ILE A N 1
ATOM 667 C CA . ILE A 1 93 ? -7.575 -4.731 17.751 1.00 98.94 93 ILE A CA 1
ATOM 668 C C . ILE A 1 93 ? -7.070 -5.947 16.979 1.00 98.94 93 ILE A C 1
ATOM 670 O O . ILE A 1 93 ? -6.055 -5.876 16.284 1.00 98.94 93 ILE A O 1
ATOM 674 N N . LEU A 1 94 ? -7.812 -7.045 17.061 1.00 98.94 94 LEU A N 1
ATOM 675 C CA . LEU A 1 94 ? -7.572 -8.284 16.339 1.00 98.94 94 LEU A CA 1
ATOM 676 C C . LEU A 1 94 ? -8.855 -8.720 15.622 1.00 98.94 94 LEU A C 1
ATOM 678 O O . LEU A 1 94 ? -9.809 -9.183 16.245 1.00 98.94 94 LEU A O 1
ATOM 682 N N . ASN A 1 95 ? -8.883 -8.586 14.300 1.00 98.94 95 ASN A N 1
ATOM 683 C CA . ASN A 1 95 ? -9.971 -9.100 13.476 1.00 98.94 95 ASN A CA 1
ATOM 684 C C . ASN A 1 95 ? -9.628 -10.497 12.949 1.00 98.94 95 ASN A C 1
ATOM 686 O O . ASN A 1 95 ? -8.724 -10.631 12.134 1.00 98.94 95 ASN A O 1
ATOM 690 N N . LYS A 1 96 ? -10.363 -11.520 13.382 1.00 98.88 96 LYS A N 1
ATOM 691 C CA . LYS A 1 96 ? -10.300 -12.898 12.865 1.00 98.88 96 LYS A CA 1
ATOM 692 C C . LYS A 1 96 ? -11.507 -13.267 12.004 1.00 98.88 96 LYS A C 1
ATOM 694 O O . LYS A 1 96 ? -11.425 -14.229 11.248 1.00 98.88 96 LYS A O 1
ATOM 699 N N . GLY A 1 97 ? -12.605 -12.531 12.140 1.00 98.75 97 GLY A N 1
ATOM 700 C CA . GLY A 1 97 ? -13.844 -12.722 11.403 1.00 98.75 97 GLY A CA 1
ATOM 701 C C . GLY A 1 97 ? -14.026 -11.711 10.273 1.00 98.75 97 GLY A C 1
ATOM 702 O O . GLY A 1 97 ? -13.066 -11.285 9.624 1.00 98.75 97 GLY A O 1
ATOM 703 N N . ASN A 1 98 ? -15.275 -11.321 10.032 1.00 98.94 98 ASN A N 1
ATOM 704 C CA . ASN A 1 98 ? -15.653 -10.463 8.913 1.00 98.94 98 ASN A CA 1
ATOM 705 C C . ASN A 1 98 ? -15.971 -9.036 9.372 1.00 98.94 98 ASN A C 1
ATOM 707 O O . ASN A 1 98 ? -16.674 -8.834 10.362 1.00 98.94 98 ASN A O 1
ATOM 711 N N . ILE A 1 99 ? -15.508 -8.052 8.604 1.00 98.94 99 ILE A N 1
ATOM 712 C CA . ILE A 1 99 ? -15.943 -6.655 8.682 1.00 98.94 99 ILE A CA 1
ATOM 713 C C . ILE A 1 99 ? -16.448 -6.243 7.297 1.00 98.94 99 ILE A C 1
ATOM 715 O O . ILE A 1 99 ? -15.720 -6.386 6.312 1.00 98.94 99 ILE A O 1
ATOM 719 N N . SER A 1 100 ? -17.677 -5.733 7.209 1.00 98.69 100 SER A N 1
ATOM 720 C CA . SER A 1 100 ? -18.292 -5.308 5.945 1.00 98.69 100 SER A CA 1
ATOM 721 C C . SER A 1 100 ? -18.836 -3.886 6.025 1.00 98.69 100 SER A C 1
ATOM 723 O O . SER A 1 100 ? -19.599 -3.559 6.935 1.00 98.69 100 SER A O 1
ATOM 725 N N . LEU A 1 101 ? -18.474 -3.066 5.036 1.00 98.38 101 LEU A N 1
ATOM 726 C CA . LEU A 1 101 ? -18.835 -1.651 4.948 1.00 98.38 101 LEU A CA 1
ATOM 727 C C . LEU A 1 101 ? -19.318 -1.278 3.546 1.00 98.38 101 LEU A C 1
ATOM 729 O O . LEU A 1 101 ? -18.690 -1.632 2.542 1.00 98.38 101 LEU A O 1
ATOM 733 N N . ASP A 1 102 ? -20.401 -0.512 3.484 1.00 97.56 102 ASP A N 1
ATOM 734 C CA . ASP A 1 102 ? -21.001 -0.004 2.239 1.00 97.56 102 ASP A CA 1
ATOM 735 C C . ASP A 1 102 ? -21.107 1.525 2.170 1.00 97.56 102 ASP A C 1
ATOM 737 O O . ASP A 1 102 ? -21.332 2.087 1.099 1.00 97.56 102 ASP A O 1
ATOM 741 N N . GLY A 1 103 ? -20.857 2.210 3.282 1.00 97.69 103 GLY A N 1
ATOM 742 C CA . GLY A 1 103 ? -20.876 3.660 3.352 1.00 97.69 103 GLY A CA 1
ATOM 743 C C . GLY A 1 103 ? -19.755 4.338 2.570 1.00 97.69 103 GLY A C 1
ATOM 744 O O . GLY A 1 103 ? -18.602 3.903 2.586 1.00 97.69 103 GLY A O 1
ATOM 745 N N . GLN A 1 104 ? -20.073 5.463 1.927 1.00 97.88 104 GLN A N 1
ATOM 746 C CA . GLN A 1 104 ? -19.057 6.349 1.359 1.00 97.88 104 GLN A CA 1
ATOM 747 C C . GLN A 1 104 ? -18.088 6.815 2.457 1.00 97.88 104 GLN A C 1
ATOM 749 O O . GLN A 1 104 ? -18.539 7.240 3.513 1.00 97.88 104 GLN A O 1
ATOM 754 N N . GLY A 1 105 ? -16.777 6.768 2.213 1.00 98.38 105 GLY A N 1
ATOM 755 C CA . GLY A 1 105 ? -15.755 7.197 3.179 1.00 98.38 105 GLY A CA 1
ATOM 756 C C . GLY A 1 105 ? -15.605 6.282 4.402 1.00 98.38 105 GLY A C 1
ATOM 757 O O . GLY A 1 105 ? -14.823 6.584 5.301 1.00 98.38 105 GLY A O 1
ATOM 758 N N . ALA A 1 106 ? -16.329 5.159 4.455 1.00 98.56 106 ALA A N 1
ATOM 759 C CA . ALA A 1 106 ? -16.310 4.265 5.605 1.00 98.56 106 ALA A CA 1
ATOM 760 C C . ALA A 1 106 ? -14.942 3.587 5.804 1.00 98.56 106 ALA A C 1
ATOM 762 O O . ALA A 1 106 ? -14.227 3.316 4.839 1.00 98.56 106 ALA A O 1
ATOM 763 N N . THR A 1 107 ? -14.587 3.268 7.051 1.00 98.94 107 THR A N 1
ATOM 764 C CA . THR A 1 107 ? -13.295 2.657 7.412 1.00 98.94 107 THR A CA 1
ATOM 765 C C . THR A 1 107 ? -13.466 1.334 8.161 1.00 98.94 107 THR A C 1
ATOM 767 O O . THR A 1 107 ? -14.125 1.291 9.195 1.00 98.94 107 THR A O 1
ATOM 770 N N . GLY A 1 108 ? -12.853 0.242 7.690 1.00 98.88 108 GLY A N 1
ATOM 771 C CA . GLY A 1 108 ? -12.946 -1.094 8.313 1.00 98.88 108 GLY A CA 1
ATOM 772 C C . GLY A 1 108 ? -12.459 -1.092 9.748 1.00 98.88 108 GLY A C 1
ATOM 773 O O . GLY A 1 108 ? -13.222 -1.336 10.682 1.00 98.88 108 GLY A O 1
ATOM 774 N N . ILE A 1 109 ? -11.180 -0.782 9.914 1.00 98.94 109 ILE A N 1
ATOM 775 C CA . ILE A 1 109 ? -10.546 -0.637 11.220 1.00 98.94 109 ILE A CA 1
ATOM 776 C C . ILE A 1 109 ? -9.796 0.687 11.241 1.00 98.94 109 ILE A C 1
ATOM 778 O O . ILE A 1 109 ? -8.966 0.920 10.369 1.00 98.94 109 ILE A O 1
ATOM 782 N N . PHE A 1 110 ? -10.045 1.526 12.240 1.00 98.94 110 PHE A N 1
ATOM 783 C CA . PHE A 1 110 ? -9.272 2.737 12.497 1.00 98.94 110 PHE A CA 1
ATOM 784 C C . PHE A 1 110 ? -8.574 2.616 13.851 1.00 98.94 110 PHE A C 1
ATOM 786 O O . PHE A 1 110 ? -9.235 2.398 14.864 1.00 98.94 110 PHE A O 1
ATOM 793 N N . ALA A 1 111 ? -7.252 2.781 13.886 1.00 98.75 111 ALA A N 1
ATOM 794 C CA . ALA A 1 111 ? -6.466 2.772 15.118 1.00 98.75 111 ALA A CA 1
ATOM 795 C C . ALA A 1 111 ? -5.683 4.077 15.279 1.00 98.75 111 ALA A C 1
ATOM 797 O O . ALA A 1 111 ? -4.939 4.482 14.384 1.00 98.75 111 ALA A O 1
ATOM 798 N N . LYS A 1 112 ? -5.809 4.720 16.443 1.00 98.44 112 LYS A N 1
ATOM 799 C CA . LYS A 1 112 ? -5.129 5.982 16.748 1.00 98.44 112 LYS A CA 1
ATOM 800 C C . LYS A 1 112 ? -4.414 5.951 18.086 1.00 98.44 112 LYS A C 1
ATOM 802 O O . LYS A 1 112 ? -5.021 5.706 19.128 1.00 98.44 112 LYS A O 1
ATOM 807 N N . ASN A 1 113 ? -3.134 6.313 18.066 1.00 97.94 113 ASN A N 1
ATOM 808 C CA . ASN A 1 113 ? -2.392 6.612 19.280 1.00 97.94 113 ASN A CA 1
ATOM 809 C C . ASN A 1 113 ? -2.396 8.121 19.563 1.00 97.94 113 ASN A C 1
ATOM 811 O O . ASN A 1 113 ? -1.542 8.866 19.083 1.00 97.94 113 ASN A O 1
ATOM 815 N N . ASN A 1 114 ? -3.326 8.569 20.401 1.00 96.69 114 ASN A N 1
ATOM 816 C CA . ASN A 1 114 ? -3.356 9.936 20.925 1.00 96.69 114 ASN A CA 1
ATOM 817 C C . ASN A 1 114 ? -2.518 10.127 22.204 1.00 96.69 114 ASN A C 1
ATOM 819 O O . ASN A 1 114 ? -2.531 11.219 22.767 1.00 96.69 114 ASN A O 1
ATOM 823 N N . LYS A 1 115 ? -1.757 9.127 22.674 1.00 95.06 115 LYS A N 1
ATOM 824 C CA . LYS A 1 115 ? -0.874 9.274 23.841 1.00 95.06 115 LYS A CA 1
ATOM 825 C C . LYS A 1 115 ? 0.380 10.084 23.488 1.00 95.06 115 LYS A C 1
ATOM 827 O O . LYS A 1 115 ? 1.238 9.661 22.702 1.00 95.06 115 LYS A O 1
ATOM 832 N N . VAL A 1 116 ? 0.494 11.257 24.106 1.00 92.06 116 VAL A N 1
ATOM 833 C CA . VAL A 1 116 ? 1.602 12.209 23.920 1.00 92.06 116 VAL A CA 1
ATOM 834 C C . VAL A 1 116 ? 2.943 11.563 24.290 1.00 92.06 116 VAL A C 1
ATOM 836 O O . VAL A 1 116 ? 3.010 10.749 25.206 1.00 92.06 116 VAL A O 1
ATOM 839 N N . GLY A 1 117 ? 4.004 11.890 23.545 1.00 88.00 117 GLY A N 1
ATOM 840 C CA . GLY A 1 117 ? 5.376 11.454 23.849 1.00 88.00 117 GLY A CA 1
ATOM 841 C C . GLY A 1 117 ? 5.676 9.965 23.639 1.00 88.00 117 GLY A C 1
ATOM 842 O O . GLY A 1 117 ? 6.759 9.516 23.991 1.00 88.00 117 GLY A O 1
ATOM 843 N N . THR A 1 118 ? 4.748 9.182 23.077 1.00 85.62 118 THR A N 1
ATOM 844 C CA . THR A 1 118 ? 4.943 7.730 22.888 1.00 85.62 118 THR A CA 1
ATOM 845 C C . THR A 1 118 ? 5.143 7.310 21.438 1.00 85.62 118 THR A C 1
ATOM 847 O O . THR A 1 118 ? 4.946 8.109 20.523 1.00 85.62 118 THR A O 1
ATOM 850 N N . THR A 1 119 ? 5.531 6.049 21.232 1.00 83.25 119 THR A N 1
ATOM 851 C CA . THR A 1 119 ? 5.696 5.411 19.919 1.00 83.25 119 THR A CA 1
ATOM 852 C C . THR A 1 119 ? 4.383 4.805 19.413 1.00 83.25 119 THR A C 1
ATOM 854 O O . THR A 1 119 ? 3.392 4.724 20.136 1.00 83.25 119 THR A O 1
ATOM 857 N N . LEU A 1 120 ? 4.365 4.352 18.159 1.00 86.56 120 LEU A N 1
ATOM 858 C CA . LEU A 1 120 ? 3.191 3.776 17.490 1.00 86.56 120 LEU A CA 1
ATOM 859 C C . LEU A 1 120 ? 2.613 2.494 18.131 1.00 86.56 120 LEU A C 1
ATOM 861 O O . LEU A 1 120 ? 1.527 2.061 17.763 1.00 86.56 120 LEU A O 1
ATOM 865 N N . THR A 1 121 ? 3.305 1.879 19.097 1.00 91.38 121 THR A N 1
ATOM 866 C CA . THR A 1 121 ? 2.932 0.575 19.680 1.00 91.38 121 THR A CA 1
ATOM 867 C C . THR A 1 121 ? 1.766 0.635 20.665 1.00 91.38 121 THR A C 1
ATOM 869 O O . THR A 1 121 ? 1.252 -0.407 21.062 1.00 91.38 121 THR A O 1
ATOM 872 N N . ASN A 1 122 ? 1.317 1.831 21.050 1.00 95.62 122 ASN A N 1
ATOM 873 C CA . ASN A 1 122 ? 0.133 1.993 21.895 1.00 95.62 122 ASN A CA 1
ATOM 874 C C . ASN A 1 122 ? -1.185 1.919 21.107 1.00 95.62 122 ASN A C 1
ATOM 876 O O . ASN A 1 122 ? -2.243 1.878 21.721 1.00 95.62 122 ASN A O 1
ATOM 880 N N . ALA A 1 123 ? -1.155 1.887 19.775 1.00 98.00 123 ALA A N 1
ATOM 881 C CA . ALA A 1 123 ? -2.334 1.589 18.972 1.00 98.00 123 ALA A CA 1
ATOM 882 C C . ALA A 1 123 ? -1.972 0.532 17.933 1.00 98.00 123 ALA A C 1
ATOM 884 O O . ALA A 1 123 ? -1.223 0.802 16.992 1.00 98.00 123 ALA A O 1
ATOM 885 N N . THR A 1 124 ? -2.489 -0.679 18.124 1.00 98.50 124 THR A N 1
ATOM 886 C CA . THR A 1 124 ? -2.246 -1.797 17.214 1.00 98.50 124 THR A CA 1
ATOM 887 C C . THR A 1 124 ? -3.556 -2.316 16.639 1.00 98.50 124 THR A C 1
ATOM 889 O O . THR A 1 124 ? -4.551 -2.470 17.349 1.00 98.50 124 THR A O 1
ATOM 892 N N . ALA A 1 125 ? -3.561 -2.581 15.336 1.00 98.88 125 ALA A N 1
ATOM 893 C CA . ALA A 1 125 ? -4.680 -3.205 14.648 1.00 98.88 125 ALA A CA 1
ATOM 894 C C . ALA A 1 125 ? -4.173 -4.277 13.689 1.00 98.88 125 ALA A C 1
ATOM 896 O O . ALA A 1 125 ? -3.370 -4.000 12.800 1.00 98.88 125 ALA A O 1
ATOM 897 N N . THR A 1 126 ? -4.660 -5.500 13.861 1.00 98.94 126 THR A N 1
ATOM 898 C CA . THR A 1 126 ? -4.308 -6.643 13.020 1.00 98.94 126 THR A CA 1
ATOM 899 C C . THR A 1 126 ? -5.565 -7.249 12.414 1.00 98.94 126 THR A C 1
ATOM 901 O O . THR A 1 126 ? -6.451 -7.693 13.141 1.00 98.94 126 THR A O 1
ATOM 904 N N . ASN A 1 127 ? -5.631 -7.306 11.085 1.00 98.94 127 ASN A N 1
ATOM 905 C CA . ASN A 1 127 ? -6.525 -8.216 10.378 1.00 98.94 127 ASN A CA 1
ATOM 906 C C . ASN A 1 127 ? -5.817 -9.569 10.270 1.00 98.94 127 ASN A C 1
ATOM 908 O O . ASN A 1 127 ? -4.897 -9.711 9.471 1.00 98.94 127 ASN A O 1
ATOM 912 N N . ASP A 1 128 ? -6.165 -10.519 11.130 1.00 98.88 128 ASP A N 1
ATOM 913 C CA . ASP A 1 128 ? -5.491 -11.812 11.246 1.00 98.88 128 ASP A CA 1
ATOM 914 C C . ASP A 1 128 ? -5.685 -12.676 9.993 1.00 98.88 128 ASP A C 1
ATOM 916 O O . ASP A 1 128 ? -6.454 -12.327 9.105 1.00 98.88 128 ASP A O 1
ATOM 920 N N . THR A 1 129 ? -5.000 -13.815 9.898 1.00 98.75 129 THR A N 1
ATOM 921 C CA . THR A 1 129 ? -4.998 -14.657 8.688 1.00 98.75 129 THR A CA 1
ATOM 922 C C . THR A 1 129 ? -6.393 -15.101 8.231 1.00 98.75 129 THR A C 1
ATOM 924 O O . THR A 1 129 ? -6.632 -15.177 7.029 1.00 98.75 129 THR A O 1
ATOM 927 N N . THR A 1 130 ? -7.326 -15.346 9.153 1.00 98.69 130 THR A N 1
ATOM 928 C CA . THR A 1 130 ? -8.732 -15.659 8.826 1.00 98.69 130 THR A CA 1
ATOM 929 C C . THR A 1 130 ? -9.596 -14.412 8.625 1.00 98.69 130 THR A C 1
ATOM 931 O O . THR A 1 130 ? -10.705 -14.504 8.104 1.00 98.69 130 THR A O 1
ATOM 934 N N . GLY A 1 131 ? -9.094 -13.251 9.044 1.00 98.94 131 GLY A N 1
ATOM 935 C CA . GLY A 1 131 ? -9.803 -11.988 9.022 1.00 98.94 131 GLY A CA 1
ATOM 936 C C . GLY A 1 131 ? -10.048 -11.481 7.605 1.00 98.94 131 GLY A C 1
ATOM 937 O O . GLY A 1 131 ? -9.161 -11.483 6.741 1.00 98.94 131 GLY A O 1
ATOM 938 N N . LYS A 1 132 ? -11.267 -10.999 7.371 1.00 98.94 132 LYS A N 1
ATOM 939 C CA . LYS A 1 132 ? -11.682 -10.408 6.102 1.00 98.94 132 LYS A CA 1
ATOM 940 C C . LYS A 1 132 ? -12.313 -9.042 6.321 1.00 98.94 132 LYS A C 1
ATOM 942 O O . LYS A 1 132 ? -13.257 -8.907 7.094 1.00 98.94 132 LYS A O 1
ATOM 947 N N . ILE A 1 133 ? -11.834 -8.046 5.586 1.00 98.94 133 ILE A N 1
ATOM 948 C CA . ILE A 1 133 ? -12.426 -6.706 5.535 1.00 98.94 133 ILE A CA 1
ATOM 949 C C . ILE A 1 133 ? -12.915 -6.467 4.111 1.00 98.94 133 ILE A C 1
ATOM 951 O O . ILE A 1 133 ? -12.144 -6.615 3.168 1.00 98.94 133 ILE A O 1
ATOM 955 N N . THR A 1 134 ? -14.186 -6.114 3.938 1.00 98.94 134 THR A N 1
ATOM 956 C CA . THR A 1 134 ? -14.773 -5.803 2.627 1.00 98.94 134 THR A CA 1
ATOM 957 C C . THR A 1 134 ? -15.330 -4.389 2.621 1.00 98.94 134 THR A C 1
ATOM 959 O O . THR A 1 134 ? -16.191 -4.058 3.436 1.00 98.94 134 THR A O 1
ATOM 962 N N . THR A 1 135 ? -14.869 -3.569 1.678 1.00 98.88 135 THR A N 1
ATOM 963 C CA . THR A 1 135 ? -15.363 -2.206 1.468 1.00 98.88 135 THR A CA 1
ATOM 964 C C . THR A 1 135 ? -16.011 -2.081 0.092 1.00 98.88 135 THR A C 1
ATOM 966 O O . THR A 1 135 ? -15.405 -2.392 -0.931 1.00 98.88 135 THR A O 1
ATOM 969 N N . THR A 1 136 ? -17.268 -1.642 0.056 1.00 98.62 136 THR A N 1
ATOM 970 C CA . THR A 1 136 ? -18.033 -1.423 -1.190 1.00 98.62 136 THR A CA 1
ATOM 971 C C . THR A 1 136 ? -18.376 0.048 -1.424 1.00 98.62 136 THR A C 1
ATOM 973 O O . THR A 1 136 ? -18.628 0.441 -2.560 1.00 98.62 136 THR A O 1
ATOM 976 N N . GLY A 1 137 ? -18.316 0.877 -0.379 1.00 98.19 137 GLY A N 1
ATOM 977 C CA . GLY A 1 137 ? -18.550 2.312 -0.485 1.00 98.19 137 GLY A CA 1
ATOM 978 C C . GLY A 1 137 ? -17.448 3.054 -1.244 1.00 98.19 137 GLY A C 1
ATOM 979 O O . GLY A 1 137 ? -16.274 2.680 -1.223 1.00 98.19 137 GLY A O 1
ATOM 980 N N . ILE A 1 138 ? -17.830 4.144 -1.908 1.00 98.38 138 ILE A N 1
ATOM 981 C CA . ILE A 1 138 ? -16.897 5.052 -2.587 1.00 98.38 138 ILE A CA 1
ATOM 982 C C . ILE A 1 138 ? -15.952 5.677 -1.550 1.00 98.38 138 ILE A C 1
ATOM 984 O O . ILE A 1 138 ? -16.408 6.082 -0.483 1.00 98.38 138 ILE A O 1
ATOM 988 N N . LYS A 1 139 ? -14.653 5.795 -1.847 1.00 98.56 139 LYS A N 1
ATOM 989 C CA . LYS A 1 139 ? -13.625 6.345 -0.933 1.00 98.56 139 LYS A CA 1
ATOM 990 C C . LYS A 1 139 ? -13.461 5.589 0.389 1.00 98.56 139 LYS A C 1
ATOM 992 O O . LYS A 1 139 ? -12.871 6.118 1.326 1.00 98.56 139 LYS A O 1
ATOM 997 N N . ALA A 1 140 ? -13.987 4.371 0.490 1.00 98.75 140 ALA A N 1
ATOM 998 C CA . ALA A 1 140 ? -13.861 3.577 1.701 1.00 98.75 140 ALA A CA 1
ATOM 999 C C . ALA A 1 140 ? -12.431 3.040 1.887 1.00 98.75 140 ALA A C 1
ATOM 1001 O O . ALA A 1 140 ? -11.713 2.768 0.918 1.00 98.75 140 ALA A O 1
ATOM 1002 N N . VAL A 1 141 ? -12.041 2.851 3.146 1.00 98.94 141 VAL A N 1
ATOM 1003 C CA . VAL A 1 141 ? -10.713 2.399 3.562 1.00 98.94 141 VAL A CA 1
ATOM 1004 C C . VAL A 1 141 ? -10.820 1.066 4.301 1.00 98.94 141 VAL A C 1
ATOM 1006 O O . VAL A 1 141 ? -11.614 0.929 5.227 1.00 98.94 141 VAL A O 1
ATOM 1009 N N . GLY A 1 142 ? -10.016 0.067 3.939 1.00 98.94 142 GLY A N 1
ATOM 1010 C CA . GLY A 1 142 ? -9.988 -1.210 4.661 1.00 98.94 142 GLY A CA 1
ATOM 1011 C C . GLY A 1 142 ? -9.433 -1.057 6.082 1.00 98.94 142 GLY A C 1
ATOM 1012 O O . GLY A 1 142 ? -10.124 -1.319 7.065 1.00 98.94 142 GLY A O 1
ATOM 1013 N N . MET A 1 143 ? -8.190 -0.594 6.207 1.00 98.94 143 MET A N 1
ATOM 1014 C CA . MET A 1 143 ? -7.552 -0.312 7.500 1.00 98.94 143 MET A CA 1
ATOM 1015 C C . MET A 1 143 ? -6.907 1.071 7.511 1.00 98.94 143 MET A C 1
ATOM 1017 O O . MET A 1 143 ? -6.250 1.457 6.547 1.00 98.94 143 MET A O 1
ATOM 1021 N N . SER A 1 144 ? -7.048 1.791 8.621 1.00 98.88 144 SER A N 1
ATOM 1022 C CA . SER A 1 144 ? -6.501 3.126 8.818 1.00 98.88 144 SER A CA 1
ATOM 1023 C C . SER A 1 144 ? -5.718 3.265 10.127 1.00 98.88 144 SER A C 1
ATOM 1025 O O . SER A 1 144 ? -6.142 2.761 11.169 1.00 98.88 144 SER A O 1
ATOM 1027 N N . GLY A 1 145 ? -4.576 3.957 10.077 1.00 98.62 145 GLY A N 1
ATOM 1028 C CA . GLY A 1 145 ? -3.715 4.217 11.232 1.00 98.62 145 GLY A CA 1
ATOM 1029 C C . GLY A 1 145 ? -3.323 5.689 11.396 1.00 98.62 145 GLY A C 1
ATOM 1030 O O . GLY A 1 145 ? -2.886 6.338 10.446 1.00 98.62 145 GLY A O 1
ATOM 1031 N N . GLU A 1 146 ? -3.404 6.206 12.620 1.00 98.31 146 GLU A N 1
ATOM 1032 C CA . GLU A 1 146 ? -2.836 7.502 13.010 1.00 98.31 146 GLU A CA 1
ATOM 1033 C C . GLU A 1 146 ? -1.869 7.296 14.178 1.00 98.31 146 GLU A C 1
ATOM 1035 O O . GLU A 1 146 ? -2.282 7.019 15.309 1.00 98.31 146 GLU A O 1
ATOM 1040 N N . LYS A 1 147 ? -0.567 7.399 13.887 1.00 97.88 147 LYS A N 1
ATOM 1041 C CA . LYS A 1 147 ? 0.514 7.018 14.805 1.00 97.88 147 LYS A CA 1
ATOM 1042 C C . LYS A 1 147 ? 0.338 5.587 15.341 1.00 97.88 147 LYS A C 1
ATOM 1044 O O . LYS A 1 147 ? 0.466 5.336 16.536 1.00 97.88 147 LYS A O 1
ATOM 1049 N N . ALA A 1 148 ? -0.000 4.650 14.460 1.00 98.31 148 ALA A N 1
ATOM 1050 C CA . ALA A 1 148 ? -0.388 3.287 14.817 1.00 98.31 148 ALA A CA 1
ATOM 1051 C C . ALA A 1 148 ? 0.419 2.231 14.048 1.00 98.31 148 ALA A C 1
ATOM 1053 O O . ALA A 1 148 ? 1.014 2.516 13.005 1.00 98.31 148 ALA A O 1
ATOM 1054 N N . ASN A 1 149 ? 0.421 1.000 14.562 1.00 98.62 149 ASN A N 1
ATOM 1055 C CA . ASN A 1 149 ? 0.872 -0.183 13.830 1.00 98.62 149 ASN A CA 1
ATOM 1056 C C . ASN A 1 149 ? -0.345 -0.914 13.253 1.00 98.62 149 ASN A C 1
ATOM 1058 O O . ASN A 1 149 ? -1.108 -1.519 14.014 1.00 98.62 149 ASN A O 1
ATOM 1062 N N . ILE A 1 150 ? -0.525 -0.876 11.933 1.00 98.88 150 ILE A N 1
ATOM 1063 C CA . ILE A 1 150 ? -1.608 -1.597 11.257 1.00 98.88 150 ILE A CA 1
ATOM 1064 C C . ILE A 1 150 ? -1.063 -2.708 10.357 1.00 98.88 150 ILE A C 1
ATOM 1066 O O . ILE A 1 150 ? -0.188 -2.477 9.520 1.00 98.88 150 ILE A O 1
ATOM 1070 N N . ILE A 1 151 ? -1.576 -3.927 10.543 1.00 98.94 151 ILE A N 1
ATOM 1071 C CA . ILE A 1 151 ? -1.089 -5.139 9.875 1.00 98.94 151 ILE A CA 1
ATOM 1072 C C . ILE A 1 151 ? -2.257 -5.900 9.243 1.00 98.94 151 ILE A C 1
ATOM 1074 O O . ILE A 1 151 ? -3.197 -6.296 9.930 1.00 98.94 151 ILE A O 1
ATOM 1078 N N . ASN A 1 152 ? -2.164 -6.182 7.947 1.00 98.94 152 ASN A N 1
ATOM 1079 C CA . ASN A 1 152 ? -3.033 -7.131 7.263 1.00 98.94 152 ASN A CA 1
ATOM 1080 C C . ASN A 1 152 ? -2.323 -8.480 7.102 1.00 98.94 152 ASN A C 1
ATOM 1082 O O . ASN A 1 152 ? -1.349 -8.570 6.368 1.00 98.94 152 ASN A O 1
ATOM 1086 N N . ARG A 1 153 ? -2.802 -9.538 7.754 1.00 98.94 153 ARG A N 1
ATOM 1087 C CA . ARG A 1 153 ? -2.384 -10.941 7.551 1.00 98.94 153 ARG A CA 1
ATOM 1088 C C . ARG A 1 153 ? -3.432 -11.753 6.788 1.00 98.94 153 ARG A C 1
ATOM 1090 O O . ARG A 1 153 ? -3.079 -12.777 6.205 1.00 98.94 153 ARG A O 1
ATOM 1097 N N . GLY A 1 154 ? -4.690 -11.318 6.828 1.00 98.94 154 GLY A N 1
ATOM 1098 C CA . GLY A 1 154 ? -5.820 -11.918 6.127 1.00 98.94 154 GLY A CA 1
ATOM 1099 C C . GLY A 1 154 ? -6.089 -11.269 4.776 1.00 98.94 154 GLY A C 1
ATOM 1100 O O . GLY A 1 154 ? -5.168 -11.038 3.989 1.00 98.94 154 GLY A O 1
ATOM 1101 N N . THR A 1 155 ? -7.362 -10.991 4.497 1.00 98.94 155 THR A N 1
ATOM 1102 C CA . THR A 1 155 ? -7.813 -10.436 3.212 1.00 98.94 155 THR A CA 1
ATOM 1103 C C . THR A 1 155 ? -8.495 -9.080 3.377 1.00 98.94 155 THR A C 1
ATOM 1105 O O . THR A 1 155 ? -9.380 -8.921 4.218 1.00 98.94 155 THR A O 1
ATOM 1108 N N . ILE A 1 156 ? -8.131 -8.119 2.529 1.00 99.00 156 ILE A N 1
ATOM 1109 C CA . ILE A 1 156 ? -8.860 -6.861 2.333 1.00 99.00 156 ILE A CA 1
ATOM 1110 C C . ILE A 1 156 ? -9.405 -6.843 0.901 1.00 99.00 156 ILE A C 1
ATOM 1112 O O . ILE A 1 156 ? -8.648 -7.003 -0.052 1.00 99.00 156 ILE A O 1
ATOM 1116 N N . GLU A 1 157 ? -10.711 -6.639 0.756 1.00 98.94 157 GLU A N 1
ATOM 1117 C CA . GLU A 1 157 ? -11.434 -6.548 -0.515 1.00 98.94 157 GLU A CA 1
ATOM 1118 C C . GLU A 1 157 ? -11.891 -5.101 -0.750 1.00 98.94 157 GLU A C 1
ATOM 1120 O O . GLU A 1 157 ? -12.846 -4.639 -0.121 1.00 98.94 157 GLU A O 1
ATOM 1125 N N . VAL A 1 158 ? -11.232 -4.398 -1.673 1.00 98.88 158 VAL A N 1
ATOM 1126 C CA . VAL A 1 158 ? -11.571 -3.031 -2.094 1.00 98.88 158 VAL A CA 1
ATOM 1127 C C . VAL A 1 158 ? -12.454 -3.099 -3.341 1.00 98.88 158 VAL A C 1
ATOM 1129 O O . VAL A 1 158 ? -11.979 -3.187 -4.480 1.00 98.88 158 VAL A O 1
ATOM 1132 N N . LYS A 1 159 ? -13.769 -3.092 -3.118 1.00 98.62 159 LYS A N 1
ATOM 1133 C CA . LYS A 1 159 ? -14.798 -3.193 -4.168 1.00 98.62 159 LYS A CA 1
ATOM 1134 C C . LYS A 1 159 ? -15.406 -1.846 -4.561 1.00 98.62 159 LYS A C 1
ATOM 1136 O O . LYS A 1 159 ? -16.025 -1.746 -5.616 1.00 98.62 159 LYS A O 1
ATOM 1141 N N . GLY A 1 160 ? -15.252 -0.831 -3.712 1.00 97.31 160 GLY A N 1
ATOM 1142 C CA . GLY A 1 160 ? -15.667 0.539 -4.005 1.00 97.31 160 GLY A CA 1
ATOM 1143 C C . GLY A 1 160 ? -14.758 1.245 -5.015 1.00 97.31 160 GLY A C 1
ATOM 1144 O O . GLY A 1 160 ? -13.659 0.787 -5.327 1.00 97.31 160 GLY A O 1
ATOM 1145 N N . GLN A 1 161 ? -15.226 2.387 -5.519 1.00 98.44 161 GLN A N 1
ATOM 1146 C CA . GLN A 1 161 ? -14.439 3.306 -6.351 1.00 98.44 161 GLN A CA 1
ATOM 1147 C C . GLN A 1 161 ? -13.696 4.323 -5.480 1.00 98.44 161 GLN A C 1
ATOM 1149 O O . GLN A 1 161 ? -14.171 4.657 -4.395 1.00 98.44 161 GLN A O 1
ATOM 1154 N N . GLU A 1 162 ? -12.555 4.835 -5.948 1.00 98.50 162 GLU A N 1
ATOM 1155 C CA . GLU A 1 162 ? -11.656 5.701 -5.159 1.00 98.50 162 GLU A CA 1
ATOM 1156 C C . GLU A 1 162 ? -11.255 5.072 -3.802 1.00 98.50 162 GLU A C 1
ATOM 1158 O O . GLU A 1 162 ? -10.909 5.772 -2.853 1.00 98.50 162 GLU A O 1
ATOM 1163 N N . GLY A 1 163 ? -11.359 3.746 -3.680 1.00 98.62 163 GLY A N 1
ATOM 1164 C CA . GLY A 1 163 ? -11.168 3.004 -2.440 1.00 98.62 163 GLY A CA 1
ATOM 1165 C C . GLY A 1 163 ? -9.695 2.761 -2.128 1.00 98.62 163 GLY A C 1
ATOM 1166 O O . GLY A 1 163 ? -8.854 2.686 -3.026 1.00 98.62 163 GLY A O 1
ATOM 1167 N N . THR A 1 164 ? -9.389 2.605 -0.840 1.00 98.94 164 THR A N 1
ATOM 1168 C CA . THR A 1 164 ? -8.034 2.316 -0.358 1.00 98.94 164 THR A CA 1
ATOM 1169 C C . THR A 1 164 ? -8.006 1.050 0.497 1.00 98.94 164 THR A C 1
ATOM 1171 O O . THR A 1 164 ? -8.815 0.888 1.408 1.00 98.94 164 THR A O 1
ATOM 1174 N N . GLY A 1 165 ? -7.059 0.145 0.255 1.00 98.94 165 GLY A N 1
ATOM 1175 C CA . GLY A 1 165 ? -6.886 -1.045 1.094 1.00 98.94 165 GLY A CA 1
ATOM 1176 C C . GLY A 1 165 ? -6.390 -0.683 2.494 1.00 98.94 165 GLY A C 1
ATOM 1177 O O . GLY A 1 165 ? -7.057 -0.953 3.493 1.00 98.94 165 GLY A O 1
ATOM 1178 N N . MET A 1 166 ? -5.234 -0.024 2.564 1.00 98.94 166 MET A N 1
ATOM 1179 C CA . MET A 1 166 ? -4.625 0.452 3.808 1.00 98.94 166 MET A CA 1
ATOM 1180 C C . MET A 1 166 ? -4.180 1.911 3.685 1.00 98.94 166 MET A C 1
ATOM 1182 O O . MET A 1 166 ? -3.534 2.280 2.707 1.00 98.94 166 MET A O 1
ATOM 1186 N N . PHE A 1 167 ? -4.484 2.728 4.690 1.00 98.94 167 PHE A N 1
ATOM 1187 C CA . PHE A 1 167 ? -4.072 4.129 4.775 1.00 98.94 167 PHE A CA 1
ATOM 1188 C C . PHE A 1 167 ? -3.441 4.423 6.135 1.00 98.94 167 PHE A C 1
ATOM 1190 O O . PHE A 1 167 ? -3.958 3.992 7.161 1.00 98.94 167 PHE A O 1
ATOM 1197 N N . ALA A 1 168 ? -2.367 5.202 6.199 1.00 98.62 168 ALA A N 1
ATOM 1198 C CA . ALA A 1 168 ? -1.887 5.679 7.492 1.00 98.62 168 ALA A CA 1
ATOM 1199 C C . ALA A 1 168 ? -1.132 7.002 7.400 1.00 98.62 168 ALA A C 1
ATOM 1201 O O . ALA A 1 168 ? -0.734 7.432 6.322 1.00 98.62 168 ALA A O 1
ATOM 1202 N N . LYS A 1 169 ? -0.952 7.643 8.558 1.00 98.25 169 LYS A N 1
ATOM 1203 C CA . LYS A 1 169 ? -0.238 8.918 8.720 1.00 98.25 169 LYS A CA 1
ATOM 1204 C C . LYS A 1 169 ? 0.413 9.035 10.102 1.00 98.25 169 LYS A C 1
ATOM 1206 O O . LYS A 1 169 ? 0.171 8.205 10.983 1.00 98.25 169 LYS A O 1
ATOM 1211 N N . SER A 1 170 ? 1.163 10.115 10.321 1.00 96.88 170 SER A N 1
ATOM 1212 C CA . SER A 1 170 ? 1.749 10.485 11.620 1.00 96.88 170 SER A CA 1
ATOM 1213 C C . SER A 1 170 ? 2.768 9.467 12.137 1.00 96.88 170 SER A C 1
ATOM 1215 O O . SER A 1 170 ? 2.652 8.973 13.260 1.00 96.88 170 SER A O 1
ATOM 1217 N N . SER A 1 171 ? 3.751 9.148 11.296 1.00 96.88 171 SER A N 1
ATOM 1218 C CA . SER A 1 171 ? 4.818 8.179 11.565 1.00 96.88 171 SER A CA 1
ATOM 1219 C C . SER A 1 171 ? 4.273 6.794 11.929 1.00 96.88 171 SER A C 1
ATOM 1221 O O . SER A 1 171 ? 4.750 6.130 12.852 1.00 96.88 171 SER A O 1
ATOM 1223 N N . SER A 1 172 ? 3.211 6.379 11.236 1.00 98.38 172 SER A N 1
ATOM 1224 C CA . SER A 1 172 ? 2.620 5.053 11.398 1.00 98.38 172 SER A CA 1
ATOM 1225 C C . SER A 1 172 ? 3.452 3.979 10.707 1.00 98.38 172 SER A C 1
ATOM 1227 O O . SER A 1 172 ? 4.323 4.245 9.879 1.00 98.38 172 SER A O 1
ATOM 1229 N N . ARG A 1 173 ? 3.117 2.725 10.994 1.00 98.25 173 ARG A N 1
ATOM 1230 C CA . ARG A 1 173 ? 3.619 1.580 10.246 1.00 98.25 173 ARG A CA 1
ATOM 1231 C C . ARG A 1 173 ? 2.456 0.840 9.601 1.00 98.25 173 ARG A C 1
ATOM 1233 O O . ARG A 1 173 ? 1.515 0.451 10.292 1.00 98.25 173 ARG A O 1
ATOM 1240 N N . MET A 1 174 ? 2.547 0.632 8.290 1.00 98.62 174 MET A N 1
ATOM 1241 C CA . MET A 1 174 ? 1.627 -0.217 7.536 1.00 98.62 174 MET A CA 1
ATOM 1242 C C . MET A 1 174 ? 2.343 -1.472 7.067 1.00 98.62 174 MET A C 1
ATOM 1244 O O . MET A 1 174 ? 3.429 -1.384 6.493 1.00 98.62 174 MET A O 1
ATOM 1248 N N . GLU A 1 175 ? 1.726 -2.630 7.272 1.00 98.88 175 GLU A N 1
ATOM 1249 C CA . GLU A 1 175 ? 2.238 -3.898 6.765 1.00 98.88 175 GLU A CA 1
ATOM 1250 C C . GLU A 1 175 ? 1.144 -4.744 6.118 1.00 98.88 175 GLU A C 1
ATOM 1252 O O . GLU A 1 175 ? 0.153 -5.090 6.758 1.00 98.88 175 GLU A O 1
ATOM 1257 N N . ASN A 1 176 ? 1.371 -5.146 4.870 1.00 98.94 176 ASN A N 1
ATOM 1258 C CA . ASN A 1 176 ? 0.610 -6.194 4.210 1.00 98.94 176 ASN A CA 1
ATOM 1259 C C . ASN A 1 176 ? 1.407 -7.505 4.188 1.00 98.94 176 ASN A C 1
ATOM 1261 O O . ASN A 1 176 ? 2.347 -7.665 3.417 1.00 98.94 176 ASN A O 1
ATOM 1265 N N . SER A 1 177 ? 0.977 -8.456 5.004 1.00 98.81 177 SER A N 1
ATOM 1266 C CA . SER A 1 177 ? 1.441 -9.847 5.088 1.00 98.81 177 SER A CA 1
ATOM 1267 C C . SER A 1 177 ? 0.334 -10.850 4.712 1.00 98.81 177 SER A C 1
ATOM 1269 O O . SER A 1 177 ? 0.432 -12.045 5.008 1.00 98.81 177 SER A O 1
ATOM 1271 N N . GLY A 1 178 ? -0.717 -10.359 4.049 1.00 98.88 178 GLY A N 1
ATOM 1272 C CA . GLY A 1 178 ? -1.883 -11.095 3.569 1.00 98.88 178 GLY A CA 1
ATOM 1273 C C . GLY A 1 178 ? -2.174 -10.789 2.098 1.00 98.88 178 GLY A C 1
ATOM 1274 O O . GLY A 1 178 ? -1.265 -10.758 1.269 1.00 98.88 178 GLY A O 1
ATOM 1275 N N . THR A 1 179 ? -3.443 -10.577 1.764 1.00 98.94 179 THR A N 1
ATOM 1276 C CA . THR A 1 179 ? -3.868 -10.191 0.412 1.00 98.94 179 THR A CA 1
ATOM 1277 C C . THR A 1 179 ? -4.712 -8.924 0.452 1.00 98.94 179 THR A C 1
ATOM 1279 O O . THR A 1 179 ? -5.613 -8.798 1.280 1.00 98.94 179 THR A O 1
ATOM 1282 N N . ILE A 1 180 ? -4.429 -7.997 -0.461 1.00 99.00 180 ILE A N 1
ATOM 1283 C CA . ILE A 1 180 ? -5.284 -6.852 -0.777 1.00 99.00 180 ILE A CA 1
ATOM 1284 C C . ILE A 1 180 ? -5.761 -7.032 -2.220 1.00 99.00 180 ILE A C 1
ATOM 1286 O O . ILE A 1 180 ? -4.951 -6.978 -3.145 1.00 99.00 180 ILE A O 1
ATOM 1290 N N . ASN A 1 181 ? -7.061 -7.257 -2.398 1.00 98.94 181 ASN A N 1
ATOM 1291 C CA . ASN A 1 181 ? -7.721 -7.373 -3.695 1.00 98.94 181 ASN A CA 1
ATOM 1292 C C . ASN A 1 181 ? -8.421 -6.056 -4.026 1.00 98.94 181 ASN A C 1
ATOM 1294 O O . ASN A 1 181 ? -9.171 -5.523 -3.209 1.00 98.94 181 ASN A O 1
ATOM 1298 N N . ILE A 1 182 ? -8.175 -5.527 -5.221 1.00 98.88 182 ILE A N 1
ATOM 1299 C CA . ILE A 1 182 ? -8.633 -4.206 -5.642 1.00 98.88 182 ILE A CA 1
ATOM 1300 C C . ILE A 1 182 ? -9.343 -4.340 -6.982 1.00 98.88 182 ILE A C 1
ATOM 1302 O O . ILE A 1 182 ? -8.762 -4.753 -7.988 1.00 98.88 182 ILE A O 1
ATOM 1306 N N . THR A 1 183 ? -10.618 -3.976 -7.002 1.00 98.38 183 THR A N 1
ATOM 1307 C CA . THR A 1 183 ? -11.389 -3.914 -8.247 1.00 98.38 183 THR A CA 1
ATOM 1308 C C . THR A 1 183 ? -10.877 -2.796 -9.155 1.00 98.38 183 THR A C 1
ATOM 1310 O O . THR A 1 183 ? -10.301 -1.812 -8.687 1.00 98.38 183 THR A O 1
ATOM 1313 N N . ALA A 1 184 ? -11.072 -2.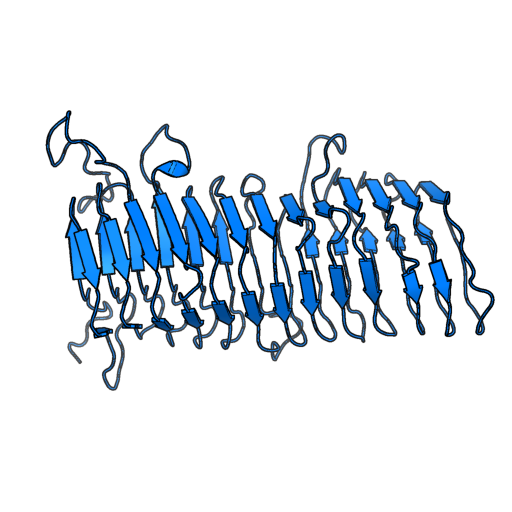945 -10.467 1.00 98.12 184 ALA A N 1
ATOM 1314 C CA . ALA A 1 184 ? -10.689 -1.910 -11.421 1.00 98.12 184 ALA A CA 1
ATOM 1315 C C . ALA A 1 184 ? -11.410 -0.587 -11.111 1.00 98.12 184 ALA A C 1
ATOM 1317 O O . ALA A 1 184 ? -12.618 -0.576 -10.850 1.00 98.12 184 ALA A O 1
ATOM 1318 N N . SER A 1 185 ? -10.679 0.528 -11.182 1.00 97.50 185 SER A N 1
ATOM 1319 C CA . SER A 1 185 ? -11.329 1.837 -11.161 1.00 97.50 185 SER A CA 1
ATOM 1320 C C . SER A 1 185 ? -11.941 2.139 -12.527 1.00 97.50 185 SER A C 1
ATOM 1322 O O . SER A 1 185 ? -11.362 1.854 -13.579 1.00 97.50 185 SER A O 1
ATOM 1324 N N . SER A 1 186 ? -13.115 2.752 -12.498 1.00 96.69 186 SER A N 1
ATOM 1325 C CA . SER A 1 186 ? -13.824 3.287 -13.660 1.00 96.69 186 SER A CA 1
ATOM 1326 C C . SER A 1 186 ? -13.146 4.522 -14.261 1.00 96.69 186 SER A C 1
ATOM 1328 O O . SER A 1 186 ? -13.465 4.896 -15.386 1.00 96.69 186 SER A O 1
ATOM 1330 N N . SER A 1 187 ? -12.201 5.150 -13.549 1.00 94.81 187 SER A N 1
ATOM 1331 C CA . SER A 1 187 ? -11.508 6.355 -14.007 1.00 94.81 187 SER A CA 1
ATOM 1332 C C . SER A 1 187 ? -10.008 6.316 -13.722 1.00 94.81 187 SER A C 1
ATOM 1334 O O . SER A 1 187 ? -9.570 6.108 -12.591 1.00 94.81 187 SER A O 1
ATOM 1336 N N . ALA A 1 188 ? -9.221 6.626 -14.752 1.00 91.25 188 ALA A N 1
ATOM 1337 C CA . ALA A 1 188 ? -7.773 6.791 -14.669 1.00 91.25 188 ALA A CA 1
ATOM 1338 C C . ALA A 1 188 ? -7.338 7.907 -13.701 1.00 91.25 188 ALA A C 1
ATOM 1340 O O . ALA A 1 188 ? -6.311 7.789 -13.042 1.00 91.25 188 ALA A O 1
ATOM 1341 N N . SER A 1 189 ? -8.118 8.990 -13.594 1.00 95.00 189 SER A N 1
ATOM 1342 C CA . SER A 1 189 ? -7.799 10.130 -12.718 1.00 95.00 189 SER A CA 1
ATOM 1343 C C . SER A 1 189 ? -8.222 9.919 -11.264 1.00 95.00 189 SER A C 1
ATOM 1345 O O . SER A 1 189 ? -7.917 10.742 -10.403 1.00 95.00 189 SER A O 1
ATOM 1347 N N . LYS A 1 190 ? -8.939 8.827 -10.990 1.00 96.44 190 LYS A N 1
ATOM 1348 C CA . LYS A 1 190 ? -9.501 8.486 -9.682 1.00 96.44 190 LYS A CA 1
ATOM 1349 C C . LYS A 1 190 ? -9.214 7.014 -9.367 1.00 96.44 190 LYS A C 1
ATOM 1351 O O . LYS A 1 190 ? -10.144 6.203 -9.312 1.00 96.44 190 LYS A O 1
ATOM 1356 N N . PRO A 1 191 ? -7.931 6.635 -9.245 1.00 97.44 191 PRO A N 1
ATOM 1357 C CA . PRO A 1 191 ? -7.558 5.242 -9.085 1.00 97.44 191 PRO A CA 1
ATOM 1358 C C . PRO A 1 191 ? -8.021 4.692 -7.734 1.00 97.44 191 PRO A C 1
ATOM 1360 O O . PRO A 1 191 ? -8.141 5.422 -6.750 1.00 97.44 191 PRO A O 1
ATOM 1363 N N . ASN A 1 192 ? -8.219 3.378 -7.683 1.00 98.62 192 ASN A N 1
ATOM 1364 C CA . ASN A 1 192 ? -8.201 2.662 -6.412 1.00 98.62 192 ASN A CA 1
ATOM 1365 C C . ASN A 1 192 ? -6.744 2.451 -5.979 1.00 98.62 192 ASN A C 1
ATOM 1367 O O . ASN A 1 192 ? -5.852 2.344 -6.828 1.00 98.62 192 ASN A O 1
ATOM 1371 N N . ILE A 1 193 ? -6.497 2.380 -4.671 1.00 98.88 193 ILE A N 1
ATOM 1372 C CA . ILE A 1 193 ? -5.141 2.283 -4.120 1.00 98.88 193 ILE A CA 1
ATOM 1373 C C . ILE A 1 193 ? -5.027 1.098 -3.156 1.00 98.88 193 ILE A C 1
ATOM 1375 O O . ILE A 1 193 ? -5.870 0.906 -2.284 1.00 98.88 193 ILE A O 1
ATOM 1379 N N . GLY A 1 194 ? -3.972 0.292 -3.269 1.00 98.94 194 GLY A N 1
ATOM 1380 C CA . GLY A 1 194 ? -3.728 -0.801 -2.324 1.00 98.94 194 GLY A CA 1
ATOM 1381 C C . GLY A 1 194 ? -3.271 -0.288 -0.965 1.00 98.94 194 GLY A C 1
ATOM 1382 O O . GLY A 1 194 ? -3.938 -0.515 0.044 1.00 98.94 194 GLY A O 1
ATOM 1383 N N . MET A 1 195 ? -2.154 0.438 -0.941 1.00 98.94 195 MET A N 1
ATOM 1384 C CA . MET A 1 195 ? -1.606 1.064 0.267 1.00 98.94 195 MET A CA 1
ATOM 1385 C C . MET A 1 195 ? -1.263 2.532 0.005 1.00 98.94 195 MET A C 1
ATOM 1387 O O . MET A 1 195 ? -0.566 2.822 -0.967 1.00 98.94 195 MET A O 1
ATOM 1391 N N . PHE A 1 196 ? -1.721 3.444 0.865 1.00 98.88 196 PHE A N 1
ATOM 1392 C CA . PHE A 1 196 ? -1.587 4.890 0.669 1.00 98.88 196 PHE A CA 1
ATOM 1393 C C . PHE A 1 196 ? -1.026 5.627 1.896 1.00 98.88 196 PHE A C 1
ATOM 1395 O O . PHE A 1 196 ? -1.479 5.419 3.022 1.00 98.88 196 PHE A O 1
ATOM 1402 N N . THR A 1 197 ? -0.078 6.541 1.677 1.00 98.75 197 THR A N 1
ATOM 1403 C CA . THR A 1 197 ? 0.317 7.570 2.654 1.00 98.75 197 THR A CA 1
ATOM 1404 C C . THR A 1 197 ? 0.904 8.804 1.969 1.00 98.75 197 THR A C 1
ATOM 1406 O O . THR A 1 197 ? 1.734 8.695 1.067 1.00 98.75 197 THR A O 1
ATOM 1409 N N . GLU A 1 198 ? 0.542 9.988 2.463 1.00 97.75 198 GLU A N 1
ATOM 1410 C CA . GLU A 1 198 ? 1.246 11.242 2.150 1.00 97.75 198 GLU A CA 1
ATOM 1411 C C . GLU A 1 198 ? 2.339 11.575 3.177 1.00 97.75 198 GLU A C 1
ATOM 1413 O O . GLU A 1 198 ? 3.199 12.421 2.932 1.00 97.75 198 GLU A O 1
ATOM 1418 N N . ASP A 1 199 ? 2.332 10.902 4.325 1.00 97.62 199 ASP A N 1
ATOM 1419 C CA . ASP A 1 199 ? 3.286 11.131 5.398 1.00 97.62 199 ASP A CA 1
ATOM 1420 C C . ASP A 1 199 ? 4.619 10.434 5.103 1.00 97.62 199 ASP A C 1
ATOM 1422 O O . ASP A 1 199 ? 4.677 9.209 4.967 1.00 97.62 199 ASP A O 1
ATOM 1426 N N . LYS A 1 200 ? 5.698 11.222 5.026 1.00 95.62 200 LYS A N 1
ATOM 1427 C CA . LYS A 1 200 ? 7.053 10.744 4.702 1.00 95.62 200 LYS A CA 1
ATOM 1428 C C . LYS A 1 200 ? 7.577 9.730 5.718 1.00 95.62 200 LYS A C 1
ATOM 1430 O O . LYS A 1 200 ? 8.309 8.812 5.343 1.00 95.62 200 LYS A O 1
ATOM 1435 N N . ASP A 1 201 ? 7.201 9.909 6.980 1.00 95.75 201 ASP A N 1
ATOM 1436 C CA . ASP A 1 201 ? 7.700 9.104 8.094 1.00 95.75 201 ASP A CA 1
ATOM 1437 C C . ASP A 1 201 ? 6.832 7.866 8.358 1.00 95.75 201 ASP A C 1
ATOM 1439 O O . ASP A 1 201 ? 7.181 7.024 9.185 1.00 95.75 201 ASP A O 1
ATOM 1443 N N . THR A 1 202 ? 5.717 7.720 7.635 1.00 97.88 202 THR A N 1
ATOM 1444 C CA . THR A 1 202 ? 4.924 6.494 7.628 1.00 97.88 202 THR A CA 1
ATOM 1445 C C . THR A 1 202 ? 5.524 5.505 6.635 1.00 97.88 202 THR A C 1
ATOM 1447 O O . THR A 1 202 ? 5.596 5.772 5.434 1.00 97.88 202 THR A O 1
ATOM 1450 N N . VAL A 1 203 ? 5.941 4.341 7.134 1.00 97.75 203 VAL A N 1
ATOM 1451 C CA . VAL A 1 203 ? 6.632 3.326 6.327 1.00 97.75 203 VAL A CA 1
ATOM 1452 C C . VAL A 1 203 ? 5.660 2.242 5.872 1.00 97.75 203 VAL A C 1
ATOM 1454 O O . VAL A 1 203 ? 4.963 1.628 6.690 1.00 97.75 203 VAL A O 1
ATOM 1457 N N . ILE A 1 204 ? 5.659 1.974 4.566 1.00 98.88 204 ILE A N 1
ATOM 1458 C CA . ILE A 1 204 ? 4.898 0.890 3.942 1.00 98.88 204 ILE A CA 1
ATOM 1459 C C . ILE A 1 204 ? 5.765 -0.365 3.844 1.00 98.88 204 ILE A C 1
ATOM 1461 O O . ILE A 1 204 ? 6.858 -0.323 3.284 1.00 98.88 204 ILE A O 1
ATOM 1465 N N . HIS A 1 205 ? 5.245 -1.490 4.332 1.00 98.88 205 HIS A N 1
ATOM 1466 C CA . HIS A 1 205 ? 5.807 -2.822 4.126 1.00 98.88 205 HIS A CA 1
ATOM 1467 C C . HIS A 1 205 ? 4.816 -3.677 3.336 1.00 98.88 205 HIS A C 1
ATOM 1469 O O . HIS A 1 205 ? 3.700 -3.910 3.800 1.00 98.88 205 HIS A O 1
ATOM 1475 N N . ASN A 1 206 ? 5.217 -4.178 2.171 1.00 98.94 206 ASN A N 1
ATOM 1476 C CA . ASN A 1 206 ? 4.445 -5.180 1.441 1.00 98.94 206 ASN A CA 1
ATOM 1477 C C . ASN A 1 206 ? 5.234 -6.489 1.362 1.00 98.94 206 ASN A C 1
ATOM 1479 O O . ASN A 1 206 ? 6.219 -6.604 0.636 1.00 98.94 206 ASN A O 1
ATOM 1483 N N . ASN A 1 207 ? 4.780 -7.475 2.125 1.00 98.75 207 ASN A N 1
ATOM 1484 C CA . ASN A 1 207 ? 5.394 -8.790 2.268 1.00 98.75 207 ASN A CA 1
ATOM 1485 C C . ASN A 1 207 ? 4.582 -9.896 1.587 1.00 98.75 207 ASN A C 1
ATOM 1487 O O . ASN A 1 207 ? 5.026 -11.040 1.595 1.00 98.75 207 ASN A O 1
ATOM 1491 N N . LYS A 1 208 ? 3.404 -9.583 1.032 1.00 98.75 208 LYS A N 1
ATOM 1492 C CA . LYS A 1 208 ? 2.578 -10.511 0.248 1.00 98.75 208 LYS A CA 1
ATOM 1493 C C . LYS A 1 208 ? 1.832 -9.776 -0.873 1.00 98.75 208 LYS A C 1
ATOM 1495 O O . LYS A 1 208 ? 2.426 -8.952 -1.560 1.00 98.75 208 LYS A O 1
ATOM 1500 N N . ASN A 1 209 ? 0.566 -10.113 -1.116 1.00 98.94 209 ASN A N 1
ATOM 1501 C CA . ASN A 1 209 ? -0.123 -9.833 -2.365 1.00 98.94 209 ASN A CA 1
ATOM 1502 C C . ASN A 1 209 ? -0.859 -8.496 -2.317 1.00 98.94 209 ASN A C 1
ATOM 1504 O O . ASN A 1 209 ? -1.705 -8.276 -1.447 1.00 98.94 209 ASN A O 1
ATOM 1508 N N . ILE A 1 210 ? -0.609 -7.664 -3.321 1.00 98.94 210 ILE A N 1
ATOM 1509 C CA . ILE A 1 210 ? -1.502 -6.593 -3.758 1.00 98.94 210 ILE A CA 1
ATOM 1510 C C . ILE A 1 210 ? -1.911 -6.930 -5.191 1.00 98.94 210 ILE A C 1
ATOM 1512 O O . ILE A 1 210 ? -1.056 -7.023 -6.074 1.00 98.94 210 ILE A O 1
ATOM 1516 N N . ILE A 1 211 ? -3.201 -7.166 -5.410 1.00 98.94 211 ILE A N 1
ATOM 1517 C CA . ILE A 1 211 ? -3.754 -7.593 -6.698 1.00 98.94 211 ILE A CA 1
ATOM 1518 C C . ILE A 1 211 ? -4.827 -6.590 -7.103 1.00 98.94 211 ILE A C 1
ATOM 1520 O O . ILE A 1 211 ? -5.859 -6.488 -6.446 1.00 98.94 211 ILE A O 1
ATOM 1524 N N . GLY A 1 212 ? -4.577 -5.846 -8.174 1.00 98.75 212 GLY A N 1
ATOM 1525 C CA . GLY A 1 212 ? -5.446 -4.786 -8.659 1.00 98.75 212 GLY A CA 1
ATOM 1526 C C . GLY A 1 212 ? -5.865 -4.940 -10.113 1.00 98.75 212 GLY A C 1
ATOM 1527 O O . GLY A 1 212 ? -5.131 -5.478 -10.942 1.00 98.75 212 GLY A O 1
ATOM 1528 N N . GLY A 1 213 ? -7.056 -4.434 -10.427 1.00 98.69 213 GLY A N 1
ATOM 1529 C CA . GLY A 1 213 ? -7.532 -4.284 -11.798 1.00 98.69 213 GLY A CA 1
ATOM 1530 C C . GLY A 1 213 ? -6.858 -3.129 -12.551 1.00 98.69 213 GLY A C 1
ATOM 1531 O O . GLY A 1 213 ? -5.765 -2.667 -12.211 1.00 98.69 213 GLY A O 1
ATOM 1532 N N . ASN A 1 214 ? -7.523 -2.659 -13.605 1.00 98.69 214 ASN A N 1
ATOM 1533 C CA . ASN A 1 214 ? -7.095 -1.480 -14.363 1.00 98.69 214 ASN A CA 1
ATOM 1534 C C . ASN A 1 214 ? -7.225 -0.202 -13.515 1.00 98.69 214 ASN A C 1
ATOM 1536 O O . ASN A 1 214 ? -7.997 -0.177 -12.549 1.00 98.69 214 ASN A O 1
ATOM 1540 N N . ASN A 1 215 ? -6.518 0.864 -13.902 1.00 98.44 215 ASN A N 1
ATOM 1541 C CA . ASN A 1 215 ? -6.597 2.180 -13.254 1.00 98.44 215 ASN A CA 1
ATOM 1542 C C . ASN A 1 215 ? -6.349 2.101 -11.734 1.00 98.44 215 ASN A C 1
ATOM 1544 O O . ASN A 1 215 ? -7.129 2.610 -10.928 1.00 98.44 215 ASN A O 1
ATOM 1548 N N . THR A 1 216 ? -5.308 1.374 -11.328 1.00 98.56 216 THR A N 1
ATOM 1549 C CA . THR A 1 216 ? -5.016 1.077 -9.919 1.00 98.56 216 THR A CA 1
ATOM 1550 C C . THR A 1 216 ? -3.594 1.473 -9.565 1.00 98.56 216 THR A C 1
ATOM 1552 O O . THR A 1 216 ? -2.667 1.225 -10.336 1.00 98.56 216 THR A O 1
ATOM 1555 N N . TYR A 1 217 ? -3.406 2.041 -8.375 1.00 98.88 217 TYR A N 1
ATOM 1556 C CA . TYR A 1 217 ? -2.086 2.167 -7.768 1.00 98.88 217 TYR A CA 1
ATOM 1557 C C . TYR A 1 217 ? -1.907 1.047 -6.743 1.00 98.88 217 TYR A C 1
ATOM 1559 O O . TYR A 1 217 ? -2.665 0.956 -5.780 1.00 98.88 217 TYR A O 1
ATOM 1567 N N . GLY A 1 218 ? -0.919 0.171 -6.927 1.00 98.88 218 GLY A N 1
ATOM 1568 C CA . GLY A 1 218 ? -0.629 -0.870 -5.938 1.00 98.88 218 GLY A CA 1
ATOM 1569 C C . GLY A 1 218 ? -0.223 -0.238 -4.607 1.00 98.88 218 GLY A C 1
ATOM 1570 O O . GLY A 1 218 ? -0.846 -0.466 -3.569 1.00 98.88 218 GLY A O 1
ATOM 1571 N N . ILE A 1 219 ? 0.780 0.633 -4.664 1.00 98.94 219 ILE A N 1
ATOM 1572 C CA . ILE A 1 219 ? 1.252 1.443 -3.546 1.00 98.94 219 ILE A CA 1
ATOM 1573 C C . ILE A 1 219 ? 1.377 2.892 -4.007 1.00 98.94 219 ILE A C 1
ATOM 1575 O O . ILE A 1 219 ? 2.003 3.166 -5.028 1.00 98.94 219 ILE A O 1
ATOM 1579 N N . TYR A 1 220 ? 0.844 3.821 -3.220 1.00 98.81 220 TYR A N 1
ATOM 1580 C CA . TYR A 1 220 ? 1.186 5.234 -3.297 1.00 98.81 220 TYR A CA 1
ATOM 1581 C C . TYR A 1 220 ? 1.747 5.684 -1.942 1.00 98.81 220 TYR A C 1
ATOM 1583 O O . TYR A 1 220 ? 1.015 5.893 -0.980 1.00 98.81 220 TYR A O 1
ATOM 1591 N N . GLY A 1 221 ? 3.067 5.817 -1.846 1.00 98.31 221 GLY A N 1
ATOM 1592 C CA . GLY A 1 221 ? 3.721 6.216 -0.602 1.00 98.31 221 GLY A CA 1
ATOM 1593 C C . GLY A 1 221 ? 5.093 6.821 -0.828 1.00 98.31 221 GLY A C 1
ATOM 1594 O O . GLY A 1 221 ? 5.595 6.841 -1.944 1.00 98.31 221 GLY A O 1
ATOM 1595 N N . LYS A 1 222 ? 5.711 7.330 0.239 1.00 97.62 222 LYS A N 1
ATOM 1596 C CA . LYS A 1 222 ? 7.038 7.963 0.162 1.00 97.62 222 LYS A CA 1
ATOM 1597 C C . LYS A 1 222 ? 8.148 6.933 0.385 1.00 97.62 222 LYS A C 1
ATOM 1599 O O . LYS A 1 222 ? 8.969 6.729 -0.505 1.00 97.62 222 LYS A O 1
ATOM 1604 N N . THR A 1 223 ? 8.099 6.245 1.531 1.00 97.88 223 THR A N 1
ATOM 1605 C CA . THR A 1 223 ? 9.050 5.196 1.929 1.00 97.88 223 THR A CA 1
ATOM 1606 C C . THR A 1 223 ? 8.395 3.817 1.817 1.00 97.88 223 THR A C 1
ATOM 1608 O O . THR A 1 223 ? 7.435 3.525 2.538 1.00 97.88 223 THR A O 1
ATOM 1611 N N . VAL A 1 224 ? 8.902 2.968 0.921 1.00 98.81 224 VAL A N 1
ATOM 1612 C CA . VAL A 1 224 ? 8.303 1.671 0.567 1.00 98.81 224 VAL A CA 1
ATOM 1613 C C . VAL A 1 224 ? 9.333 0.551 0.667 1.00 98.81 224 VAL A C 1
ATOM 1615 O O . VAL A 1 224 ? 10.373 0.592 0.017 1.00 98.81 224 VAL A O 1
ATOM 1618 N N . ASN A 1 225 ? 8.998 -0.487 1.430 1.00 98.75 225 ASN A N 1
ATOM 1619 C CA . ASN A 1 225 ? 9.779 -1.710 1.561 1.00 98.75 225 ASN A CA 1
ATOM 1620 C C . ASN A 1 225 ? 8.955 -2.906 1.069 1.00 98.75 225 ASN A C 1
ATOM 1622 O O . ASN A 1 225 ? 7.928 -3.247 1.659 1.00 98.75 225 ASN A O 1
ATOM 1626 N N . MET A 1 226 ? 9.408 -3.572 0.010 1.00 98.62 226 MET A N 1
ATOM 1627 C CA . MET A 1 226 ? 8.881 -4.869 -0.408 1.00 98.62 226 MET A CA 1
ATOM 1628 C C . MET A 1 226 ? 9.826 -5.980 0.037 1.00 98.62 226 MET A C 1
ATOM 1630 O O . MET A 1 226 ? 10.988 -6.012 -0.369 1.00 98.62 226 MET A O 1
ATOM 1634 N N . GLY A 1 227 ? 9.325 -6.883 0.882 1.00 98.44 227 GLY A N 1
ATOM 1635 C CA . GLY A 1 227 ? 10.061 -8.076 1.302 1.00 98.44 227 GLY A CA 1
ATOM 1636 C C . GLY A 1 227 ? 10.125 -9.135 0.199 1.00 98.44 227 GLY A C 1
ATOM 1637 O O . GLY A 1 227 ? 9.458 -9.012 -0.824 1.00 98.44 227 GLY A O 1
ATOM 1638 N N . THR A 1 228 ? 10.877 -10.215 0.426 1.00 98.06 228 THR A N 1
ATOM 1639 C CA . THR A 1 228 ? 11.089 -11.317 -0.539 1.00 98.06 228 THR A CA 1
ATOM 1640 C C . THR A 1 228 ? 9.802 -11.939 -1.074 1.00 98.06 228 THR A C 1
ATOM 1642 O O . THR A 1 228 ? 9.771 -12.376 -2.208 1.00 98.06 228 THR A O 1
ATOM 1645 N N . ASN A 1 229 ? 8.721 -11.957 -0.294 1.00 98.06 229 ASN A N 1
ATOM 1646 C CA . ASN A 1 229 ? 7.427 -12.495 -0.737 1.00 98.06 229 ASN A CA 1
ATOM 1647 C C . ASN A 1 229 ? 6.455 -11.402 -1.220 1.00 98.06 229 ASN A C 1
ATOM 1649 O O . ASN A 1 229 ? 5.294 -11.681 -1.524 1.00 98.06 229 ASN A O 1
ATOM 1653 N N . GLY A 1 230 ? 6.908 -10.147 -1.256 1.00 98.81 230 GLY A N 1
ATOM 1654 C CA . GLY A 1 230 ? 6.125 -9.009 -1.705 1.00 98.81 230 GLY A CA 1
ATOM 1655 C C . GLY A 1 230 ? 5.762 -9.149 -3.178 1.00 98.81 230 GLY A C 1
ATOM 1656 O O . GLY A 1 230 ? 6.625 -9.336 -4.033 1.00 98.81 230 GLY A O 1
ATOM 1657 N N . LYS A 1 231 ? 4.476 -9.011 -3.480 1.00 98.94 231 LYS A N 1
ATOM 1658 C CA . LYS A 1 231 ? 3.931 -9.072 -4.832 1.00 98.94 231 LYS A CA 1
ATOM 1659 C C . LYS A 1 231 ? 2.999 -7.903 -5.087 1.00 98.94 231 LYS A C 1
ATOM 1661 O O . LYS A 1 231 ? 2.103 -7.629 -4.287 1.00 98.94 231 LYS A O 1
ATOM 1666 N N . ILE A 1 232 ? 3.174 -7.263 -6.234 1.00 98.94 232 ILE A N 1
ATOM 1667 C CA . ILE A 1 232 ? 2.217 -6.312 -6.795 1.00 98.94 232 ILE A CA 1
ATOM 1668 C C . ILE A 1 232 ? 1.848 -6.802 -8.189 1.00 98.94 232 ILE A C 1
ATOM 1670 O O . ILE A 1 232 ? 2.716 -6.960 -9.039 1.00 98.94 232 ILE A O 1
ATOM 1674 N N . LYS A 1 233 ? 0.562 -7.050 -8.427 1.00 98.94 233 LYS A N 1
ATOM 1675 C CA . LYS A 1 233 ? 0.015 -7.344 -9.752 1.00 98.94 233 LYS A CA 1
ATOM 1676 C C . LYS A 1 233 ? -1.111 -6.366 -10.038 1.00 98.94 233 LYS A C 1
ATOM 1678 O O . LYS A 1 233 ? -2.124 -6.415 -9.350 1.00 98.94 233 LYS A O 1
ATOM 1683 N N . VAL A 1 234 ? -0.951 -5.499 -11.028 1.00 98.88 234 VAL A N 1
ATOM 1684 C CA . VAL A 1 234 ? -1.964 -4.504 -11.410 1.00 98.88 234 VAL A CA 1
ATOM 1685 C C . VAL A 1 234 ? -2.269 -4.565 -12.906 1.00 98.88 234 VAL A C 1
ATOM 1687 O O . VAL A 1 234 ? -1.439 -5.006 -13.697 1.00 98.88 234 VAL A O 1
ATOM 1690 N N . GLY A 1 235 ? -3.477 -4.149 -13.291 1.00 98.75 235 GLY A N 1
ATOM 1691 C CA . GLY A 1 235 ? -3.953 -4.188 -14.675 1.00 98.75 235 GLY A CA 1
ATOM 1692 C C . GLY A 1 235 ? -3.385 -3.090 -15.579 1.00 98.75 235 GLY A C 1
ATOM 1693 O O . GLY A 1 235 ? -2.298 -2.562 -15.357 1.00 98.75 235 GLY A O 1
ATOM 1694 N N . ASN A 1 236 ? -4.138 -2.757 -16.626 1.00 98.69 236 ASN A N 1
ATOM 1695 C CA . ASN A 1 236 ? -3.777 -1.735 -17.608 1.00 98.69 236 ASN A CA 1
ATOM 1696 C C . ASN A 1 236 ? -3.898 -0.320 -17.029 1.00 98.69 236 ASN A C 1
ATOM 1698 O O . ASN A 1 236 ? -4.760 -0.081 -16.176 1.00 98.69 236 ASN A O 1
ATOM 1702 N N . ASN A 1 237 ? -3.100 0.621 -17.549 1.00 98.38 237 ASN A N 1
ATOM 1703 C CA . ASN A 1 237 ? -3.088 2.022 -17.106 1.00 98.38 237 ASN A CA 1
ATOM 1704 C C . ASN A 1 237 ? -2.974 2.153 -15.570 1.00 98.38 237 ASN A C 1
ATOM 1706 O O . ASN A 1 237 ? -3.678 2.923 -14.916 1.00 98.38 237 ASN A O 1
ATOM 1710 N N . SER A 1 238 ? -2.129 1.310 -14.982 1.00 98.81 238 SER A N 1
ATOM 1711 C CA . SER A 1 238 ? -1.937 1.191 -13.539 1.00 98.81 238 SER A CA 1
ATOM 1712 C C . SER A 1 238 ? -0.489 1.475 -13.170 1.00 98.81 238 SER A C 1
ATOM 1714 O O . SER A 1 238 ? 0.414 1.334 -13.993 1.00 98.81 238 SER A O 1
ATOM 1716 N N . VAL A 1 239 ? -0.258 1.820 -11.908 1.00 98.94 239 VAL A N 1
ATOM 1717 C CA . VAL A 1 239 ? 1.088 1.996 -11.362 1.00 98.94 239 VAL A CA 1
ATOM 1718 C C . VAL A 1 239 ? 1.297 0.989 -10.240 1.00 98.94 239 VAL A C 1
ATOM 1720 O O . VAL A 1 239 ? 0.503 0.926 -9.305 1.00 98.94 239 VAL A O 1
ATOM 1723 N N . GLY A 1 240 ? 2.355 0.184 -10.305 1.00 98.94 240 GLY A N 1
ATOM 1724 C CA . GLY A 1 240 ? 2.692 -0.741 -9.227 1.00 98.94 240 GLY A CA 1
ATOM 1725 C C . GLY A 1 240 ? 3.035 0.028 -7.951 1.00 98.94 240 GLY A C 1
ATOM 1726 O O . GLY A 1 240 ? 2.350 -0.107 -6.938 1.00 98.94 240 GLY A O 1
ATOM 1727 N N . ILE A 1 241 ? 4.053 0.888 -8.027 1.00 98.94 241 ILE A N 1
ATOM 1728 C CA . ILE A 1 241 ? 4.473 1.787 -6.946 1.00 98.94 241 ILE A CA 1
ATOM 1729 C C . ILE A 1 241 ? 4.594 3.207 -7.485 1.00 98.94 241 ILE A C 1
ATOM 1731 O O . ILE A 1 241 ? 5.409 3.462 -8.366 1.00 98.94 241 ILE A O 1
ATOM 1735 N N . TYR A 1 242 ? 3.832 4.139 -6.922 1.00 98.88 242 TYR A N 1
ATOM 1736 C CA . TYR A 1 242 ? 4.037 5.569 -7.102 1.00 98.88 242 TYR A CA 1
ATOM 1737 C C . TYR A 1 242 ? 4.675 6.163 -5.841 1.00 98.88 242 TYR A C 1
ATOM 1739 O O . TYR A 1 242 ? 4.154 5.989 -4.737 1.00 98.88 242 TYR A O 1
ATOM 1747 N N . SER A 1 243 ? 5.794 6.873 -5.993 1.00 98.69 243 SER A N 1
ATOM 1748 C CA . SER A 1 243 ? 6.433 7.605 -4.894 1.00 98.69 243 SER A CA 1
ATOM 1749 C C . SER A 1 243 ? 6.884 8.996 -5.320 1.00 98.69 243 SER A C 1
ATOM 1751 O O . SER A 1 243 ? 7.573 9.170 -6.316 1.00 98.69 243 SER A O 1
ATOM 1753 N N . ASN A 1 244 ? 6.535 10.001 -4.528 1.00 98.19 244 ASN A N 1
ATOM 1754 C CA . ASN A 1 244 ? 6.911 11.409 -4.698 1.00 98.19 244 ASN A CA 1
ATOM 1755 C C . ASN A 1 244 ? 7.642 11.943 -3.452 1.00 98.19 244 ASN A C 1
ATOM 1757 O O . ASN A 1 244 ? 7.436 13.084 -3.028 1.00 98.19 244 ASN A O 1
ATOM 1761 N N . GLY A 1 245 ? 8.449 11.085 -2.823 1.00 97.50 245 GLY A N 1
ATOM 1762 C CA . GLY A 1 245 ? 9.229 11.401 -1.632 1.00 97.50 245 GLY A CA 1
ATOM 1763 C C . GLY A 1 245 ? 10.258 12.515 -1.845 1.00 97.50 245 GLY A C 1
ATOM 1764 O O . GLY A 1 245 ? 10.782 12.723 -2.940 1.00 97.50 245 GLY A O 1
ATOM 1765 N N . GLN A 1 246 ? 10.535 13.248 -0.768 1.00 97.50 246 GLN A N 1
ATOM 1766 C CA . GLN A 1 246 ? 11.476 14.366 -0.731 1.00 97.50 246 GLN A CA 1
ATOM 1767 C C . GLN A 1 246 ? 12.459 14.118 0.411 1.00 97.50 246 GLN A C 1
ATOM 1769 O O . GLN A 1 246 ? 12.060 14.125 1.579 1.00 97.50 246 GLN A O 1
ATOM 1774 N N . TYR A 1 247 ? 13.727 13.883 0.079 1.00 97.25 247 TYR A N 1
ATOM 1775 C CA . TYR A 1 247 ? 14.758 13.527 1.054 1.00 97.25 247 TYR A CA 1
ATOM 1776 C C . TYR A 1 247 ? 15.958 14.472 0.970 1.00 97.25 247 TYR A C 1
ATOM 1778 O O . TYR A 1 247 ? 16.243 15.080 -0.065 1.00 97.25 247 TYR A O 1
ATOM 1786 N N . SER A 1 248 ? 16.678 14.617 2.082 1.00 96.19 248 SER A N 1
ATOM 1787 C CA . SER A 1 248 ? 17.896 15.434 2.136 1.00 96.19 248 SER A CA 1
ATOM 1788 C C . SER A 1 248 ? 19.030 14.830 1.304 1.00 96.19 248 SER A C 1
ATOM 1790 O O . SER A 1 248 ? 19.817 15.577 0.729 1.00 96.19 248 SER A O 1
ATOM 1792 N N . SER A 1 249 ? 19.080 13.500 1.185 1.00 94.62 249 SER A N 1
ATOM 1793 C CA . SER A 1 249 ? 20.053 12.763 0.377 1.00 94.62 249 SER A CA 1
ATOM 1794 C C . SER A 1 249 ? 19.483 11.430 -0.125 1.00 94.62 249 SER A C 1
ATOM 1796 O O . SER A 1 249 ? 18.499 10.929 0.415 1.00 94.62 249 SER A O 1
ATOM 1798 N N . SER A 1 250 ? 20.129 10.853 -1.144 1.00 90.62 250 SER A N 1
ATOM 1799 C CA . SER A 1 250 ? 19.811 9.538 -1.725 1.00 90.62 250 SER A CA 1
ATOM 1800 C C . SER A 1 250 ? 20.684 8.413 -1.146 1.00 90.62 250 SER A C 1
ATOM 1802 O O . SER A 1 250 ? 20.890 7.373 -1.777 1.00 90.62 250 SER A O 1
ATOM 1804 N N . ALA A 1 251 ? 21.232 8.608 0.059 1.00 92.62 251 ALA A N 1
ATOM 1805 C CA . ALA A 1 251 ? 22.176 7.672 0.672 1.00 92.62 251 ALA A CA 1
ATOM 1806 C C . ALA A 1 251 ? 21.524 6.325 1.022 1.00 92.62 251 ALA A C 1
ATOM 1808 O O . ALA A 1 251 ? 22.100 5.269 0.762 1.00 92.62 251 ALA A O 1
ATOM 1809 N N . THR A 1 252 ? 20.300 6.351 1.548 1.00 93.62 252 THR A N 1
ATOM 1810 C CA . THR A 1 252 ? 19.547 5.157 1.949 1.00 93.62 252 THR A CA 1
ATOM 1811 C C . THR A 1 252 ? 18.387 4.892 0.991 1.00 93.62 252 THR A C 1
ATOM 1813 O O . THR A 1 252 ? 17.775 5.851 0.523 1.00 93.62 252 THR A O 1
ATOM 1816 N N . PRO A 1 253 ? 18.063 3.621 0.682 1.00 97.12 253 PRO A N 1
ATOM 1817 C CA . PRO A 1 253 ? 16.904 3.293 -0.141 1.00 97.12 253 PRO A CA 1
ATOM 1818 C C . PRO A 1 253 ? 15.599 3.841 0.447 1.00 97.12 253 PRO A C 1
ATOM 1820 O O . PRO A 1 253 ? 15.286 3.608 1.613 1.00 97.12 253 PRO A O 1
ATOM 1823 N N . THR A 1 254 ? 14.836 4.547 -0.382 1.00 98.06 254 THR A N 1
ATOM 1824 C CA . THR A 1 254 ? 13.488 5.052 -0.079 1.00 98.06 254 THR A CA 1
ATOM 1825 C C . THR A 1 254 ? 12.422 4.154 -0.702 1.00 98.06 254 THR A C 1
ATOM 1827 O O . THR A 1 254 ? 11.331 4.014 -0.155 1.00 98.06 254 THR A O 1
ATOM 1830 N N . VAL A 1 255 ? 12.764 3.476 -1.801 1.00 98.75 255 VAL A N 1
ATOM 1831 C CA . VAL A 1 255 ? 12.019 2.347 -2.363 1.00 98.75 255 VAL A CA 1
ATOM 1832 C C . VAL A 1 255 ? 12.967 1.151 -2.420 1.00 98.75 255 VAL A C 1
ATOM 1834 O O . VAL A 1 255 ? 13.908 1.136 -3.212 1.00 98.75 255 VAL A O 1
ATOM 1837 N N . ASN A 1 256 ? 12.742 0.156 -1.565 1.00 98.75 256 ASN A N 1
ATOM 1838 C CA . ASN A 1 256 ? 13.545 -1.062 -1.505 1.00 98.75 256 ASN A CA 1
ATOM 1839 C C . ASN A 1 256 ? 12.703 -2.272 -1.910 1.00 98.75 256 ASN A C 1
ATOM 1841 O O . ASN A 1 256 ? 11.738 -2.606 -1.221 1.00 98.75 256 ASN A O 1
ATOM 1845 N N . LEU A 1 257 ? 13.075 -2.932 -3.004 1.00 98.75 257 LEU A N 1
ATOM 1846 C CA . LEU A 1 257 ? 12.418 -4.136 -3.504 1.00 98.75 257 LEU A CA 1
ATOM 1847 C C . LEU A 1 257 ? 13.391 -5.307 -3.381 1.00 98.75 257 LEU A C 1
ATOM 1849 O O . LEU A 1 257 ? 14.370 -5.388 -4.123 1.00 98.75 257 LEU A O 1
ATOM 1853 N N . ALA A 1 258 ? 13.160 -6.177 -2.399 1.00 98.44 258 ALA A N 1
ATOM 1854 C CA . ALA A 1 258 ? 14.056 -7.286 -2.093 1.00 98.44 258 ALA A CA 1
ATOM 1855 C C . ALA A 1 258 ? 14.085 -8.342 -3.210 1.00 98.44 258 ALA A C 1
ATOM 1857 O O . ALA A 1 258 ? 13.140 -8.473 -3.991 1.00 98.44 258 ALA A O 1
ATOM 1858 N N . SER A 1 259 ? 15.157 -9.138 -3.249 1.00 98.00 259 SER A N 1
ATOM 1859 C CA . SER A 1 259 ? 15.219 -10.320 -4.116 1.00 98.00 259 SER A CA 1
ATOM 1860 C C . SER A 1 259 ? 14.077 -11.283 -3.769 1.00 98.00 259 SER A C 1
ATOM 1862 O O . SER A 1 259 ? 13.739 -11.441 -2.591 1.00 98.00 259 SER A O 1
ATOM 1864 N N . GLY A 1 260 ? 13.455 -11.861 -4.800 1.00 97.00 260 GLY A N 1
ATOM 1865 C CA . GLY A 1 260 ? 12.241 -12.683 -4.725 1.00 97.00 260 GLY A CA 1
ATOM 1866 C C . GLY A 1 260 ? 10.927 -11.897 -4.812 1.00 97.00 260 GLY A C 1
ATOM 1867 O O . GLY A 1 260 ? 9.885 -12.484 -5.104 1.00 97.00 260 GLY A O 1
ATOM 1868 N N . SER A 1 261 ? 10.956 -10.574 -4.601 1.00 98.69 261 SER A N 1
ATOM 1869 C CA . SER A 1 261 ? 9.757 -9.749 -4.765 1.00 98.69 261 SER A CA 1
ATOM 1870 C C . SER A 1 261 ? 9.363 -9.628 -6.241 1.00 98.69 261 SER A C 1
ATOM 1872 O O . SER A 1 261 ? 10.210 -9.719 -7.127 1.00 98.69 261 SER A O 1
ATOM 1874 N N . THR A 1 262 ? 8.073 -9.428 -6.520 1.00 98.69 262 THR A N 1
ATOM 1875 C CA . THR A 1 262 ? 7.550 -9.408 -7.896 1.00 98.69 262 THR A CA 1
ATOM 1876 C C . THR A 1 262 ? 6.665 -8.193 -8.161 1.00 98.69 262 THR A C 1
ATOM 1878 O O . THR A 1 262 ? 5.815 -7.830 -7.340 1.00 98.69 262 THR A O 1
ATOM 1881 N N . ILE A 1 263 ? 6.837 -7.580 -9.333 1.00 98.88 263 ILE A N 1
ATOM 1882 C CA . ILE A 1 263 ? 5.949 -6.538 -9.859 1.00 98.88 263 ILE A CA 1
ATOM 1883 C C . ILE A 1 263 ? 5.491 -6.942 -11.263 1.00 98.88 263 ILE A C 1
ATOM 1885 O O . ILE A 1 263 ? 6.299 -7.101 -12.174 1.00 98.88 263 ILE A O 1
ATOM 1889 N N . GLU A 1 264 ? 4.182 -7.089 -11.442 1.00 98.88 264 GLU A N 1
ATOM 1890 C CA . GLU A 1 264 ? 3.527 -7.351 -12.723 1.00 98.88 264 GLU A CA 1
ATOM 1891 C C . GLU A 1 264 ? 2.560 -6.209 -13.031 1.00 98.88 264 GLU A C 1
ATOM 1893 O O . GLU A 1 264 ? 1.627 -5.948 -12.267 1.00 98.88 264 GLU A O 1
ATOM 1898 N N . VAL A 1 265 ? 2.783 -5.529 -14.151 1.00 98.81 265 VAL A N 1
ATOM 1899 C CA . VAL A 1 265 ? 1.899 -4.467 -14.636 1.00 98.81 265 VAL A CA 1
ATOM 1900 C C . VAL A 1 265 ? 1.303 -4.839 -15.984 1.00 98.81 265 VAL A C 1
ATOM 1902 O O . VAL A 1 265 ? 1.934 -5.534 -16.782 1.00 98.81 265 VAL A O 1
ATOM 1905 N N . GLY A 1 266 ? 0.069 -4.393 -16.220 1.00 98.69 266 GLY A N 1
ATOM 1906 C CA . GLY A 1 266 ? -0.633 -4.611 -17.477 1.00 98.69 266 GLY A CA 1
ATOM 1907 C C . GLY A 1 266 ? -0.070 -3.781 -18.630 1.00 98.69 266 GLY A C 1
ATOM 1908 O O . GLY A 1 266 ? 1.091 -3.383 -18.643 1.00 98.69 266 GLY A O 1
ATOM 1909 N N . LYS A 1 267 ? -0.920 -3.546 -19.627 1.00 98.62 267 LYS A N 1
ATOM 1910 C CA . LYS A 1 267 ? -0.606 -2.808 -20.855 1.00 98.62 267 LYS A CA 1
ATOM 1911 C C . LYS A 1 267 ? -1.019 -1.336 -20.754 1.00 98.62 267 LYS A C 1
ATOM 1913 O O . LYS A 1 267 ? -1.641 -0.917 -19.774 1.00 98.62 267 LYS A O 1
ATOM 1918 N N . ASN A 1 268 ? -0.801 -0.594 -21.839 1.00 96.38 268 ASN A N 1
ATOM 1919 C CA . ASN A 1 268 ? -1.348 0.747 -22.068 1.00 96.38 268 ASN A CA 1
ATOM 1920 C C . ASN A 1 268 ? -0.896 1.754 -21.006 1.00 96.38 268 ASN A C 1
ATOM 1922 O O . ASN A 1 268 ? -1.683 2.184 -20.165 1.00 96.38 268 ASN A O 1
ATOM 1926 N N . GLN A 1 269 ? 0.377 2.126 -21.075 1.00 96.31 269 GLN A N 1
ATOM 1927 C CA . GLN A 1 269 ? 1.025 3.120 -20.223 1.00 96.31 269 GLN A CA 1
ATOM 1928 C C . GLN A 1 269 ? 1.050 2.735 -18.738 1.00 96.31 269 GLN A C 1
ATOM 1930 O O . GLN A 1 269 ? 1.141 3.603 -17.870 1.00 96.31 269 GLN A O 1
ATOM 1935 N N . ALA A 1 270 ? 0.995 1.436 -18.429 1.00 98.75 270 ALA A N 1
ATOM 1936 C CA . ALA A 1 270 ? 1.198 0.980 -17.063 1.00 98.75 270 ALA A CA 1
ATOM 1937 C C . ALA A 1 270 ? 2.664 1.189 -16.642 1.00 98.75 270 ALA A C 1
ATOM 1939 O O . ALA A 1 270 ? 3.566 1.239 -17.481 1.00 98.75 270 ALA A O 1
ATOM 1940 N N . VAL A 1 271 ? 2.923 1.328 -15.344 1.00 98.94 271 VAL A N 1
ATOM 1941 C CA . VAL A 1 271 ? 4.275 1.569 -14.823 1.00 98.94 271 VAL A CA 1
ATOM 1942 C C . VAL A 1 271 ? 4.548 0.684 -13.618 1.00 98.94 271 VAL A C 1
ATOM 1944 O O . VAL A 1 271 ? 3.800 0.728 -12.647 1.00 98.94 271 VAL A O 1
ATOM 1947 N N . GLY A 1 272 ? 5.636 -0.087 -13.632 1.00 98.88 272 GLY A N 1
ATOM 1948 C CA . GLY A 1 272 ? 6.065 -0.869 -12.469 1.00 98.88 272 GLY A CA 1
ATOM 1949 C C . GLY A 1 272 ? 6.347 0.021 -11.258 1.00 98.88 272 GLY A C 1
ATOM 1950 O O . GLY A 1 272 ? 5.666 -0.067 -10.236 1.00 98.88 272 GLY A O 1
ATOM 1951 N N . VAL A 1 273 ? 7.321 0.918 -11.395 1.00 98.94 273 VAL A N 1
ATOM 1952 C CA . VAL A 1 273 ? 7.714 1.886 -10.366 1.00 98.94 273 VAL A CA 1
ATOM 1953 C C . VAL A 1 273 ? 7.818 3.276 -10.984 1.00 98.94 273 VAL A C 1
ATOM 1955 O O . VAL A 1 273 ? 8.668 3.525 -11.835 1.00 98.94 273 VAL A O 1
ATOM 1958 N N . PHE A 1 274 ? 6.971 4.197 -10.539 1.00 98.88 274 PHE A N 1
ATOM 1959 C CA . PHE A 1 274 ? 7.006 5.597 -10.930 1.00 98.88 274 PHE A CA 1
ATOM 1960 C C . PHE A 1 274 ? 7.454 6.457 -9.749 1.00 98.88 274 PHE A C 1
ATOM 1962 O O . PHE A 1 274 ? 6.744 6.598 -8.753 1.00 98.88 274 PHE A O 1
ATOM 1969 N N . THR A 1 275 ? 8.626 7.073 -9.872 1.00 98.56 275 THR A N 1
ATOM 1970 C CA . THR A 1 275 ? 9.145 8.001 -8.871 1.00 98.56 275 THR A CA 1
ATOM 1971 C C . THR A 1 275 ? 9.245 9.427 -9.384 1.00 98.56 275 THR A C 1
ATOM 1973 O O . THR A 1 275 ? 9.803 9.689 -10.452 1.00 98.56 275 THR A O 1
ATOM 1976 N N . THR A 1 276 ? 8.777 10.357 -8.564 1.00 97.75 276 THR A N 1
ATOM 1977 C CA . THR A 1 276 ? 9.042 11.791 -8.657 1.00 97.75 276 THR A CA 1
ATOM 1978 C C . THR A 1 276 ? 9.696 12.265 -7.355 1.00 97.75 276 THR A C 1
ATOM 1980 O O . THR A 1 276 ? 10.011 11.469 -6.464 1.00 97.75 276 THR A O 1
ATOM 1983 N N . GLY A 1 277 ? 9.900 13.571 -7.238 1.00 97.38 277 GLY A N 1
ATOM 1984 C CA . GLY A 1 277 ? 10.395 14.206 -6.027 1.00 97.38 277 GLY A CA 1
ATOM 1985 C C . GLY A 1 277 ? 11.904 14.414 -6.013 1.00 97.38 277 GLY A C 1
ATOM 1986 O O . GLY A 1 277 ? 12.477 14.723 -7.057 1.00 97.38 277 GLY A O 1
ATOM 1987 N N . LYS A 1 278 ? 12.546 14.324 -4.844 1.00 98.38 278 LYS A N 1
ATOM 1988 C CA . LYS A 1 278 ? 13.957 14.711 -4.673 1.00 98.38 278 LYS A CA 1
ATOM 1989 C C . LYS A 1 278 ? 14.746 13.682 -3.884 1.00 98.38 278 LYS A C 1
ATOM 1991 O O . LYS A 1 278 ? 14.310 13.249 -2.815 1.00 98.38 278 LYS A O 1
ATOM 1996 N N . ASN A 1 279 ? 15.940 13.380 -4.389 1.00 98.12 279 ASN A N 1
ATOM 1997 C CA . ASN A 1 279 ? 16.942 12.524 -3.763 1.00 98.12 279 ASN A CA 1
ATOM 1998 C C . ASN A 1 279 ? 16.401 11.143 -3.371 1.00 98.12 279 ASN A C 1
ATOM 2000 O O . ASN A 1 279 ? 16.772 10.586 -2.341 1.00 98.12 279 ASN A O 1
ATOM 2004 N N . GLN A 1 280 ? 15.497 10.589 -4.176 1.00 98.38 280 GLN A N 1
ATOM 2005 C CA . GLN A 1 280 ? 14.988 9.242 -3.951 1.00 98.38 280 GLN A CA 1
ATOM 2006 C C . GLN A 1 280 ? 16.060 8.201 -4.291 1.00 98.38 280 GLN A C 1
ATOM 2008 O O . GLN A 1 280 ? 16.912 8.420 -5.152 1.00 98.38 280 GLN A O 1
ATOM 2013 N N . ASN A 1 281 ? 16.011 7.051 -3.628 1.00 98.62 281 ASN A N 1
ATOM 2014 C CA . ASN A 1 281 ? 16.925 5.943 -3.878 1.00 98.62 281 ASN A CA 1
ATOM 2015 C C . ASN A 1 281 ? 16.114 4.659 -4.029 1.00 98.62 281 ASN A C 1
ATOM 2017 O O . ASN A 1 281 ? 15.499 4.173 -3.078 1.00 98.62 281 ASN A O 1
ATOM 2021 N N . ILE A 1 282 ? 16.094 4.145 -5.250 1.00 98.81 282 ILE A N 1
ATOM 2022 C CA . ILE A 1 282 ? 15.348 2.965 -5.654 1.00 98.81 282 ILE A CA 1
ATOM 2023 C C . ILE A 1 282 ? 16.352 1.826 -5.778 1.00 98.81 282 ILE A C 1
ATOM 2025 O O . ILE A 1 282 ? 17.153 1.787 -6.713 1.00 98.81 282 ILE A O 1
ATOM 2029 N N . SER A 1 283 ? 16.297 0.894 -4.836 1.00 98.62 283 SER A N 1
ATOM 2030 C CA . SER A 1 283 ? 17.070 -0.344 -4.860 1.00 98.62 283 SER A CA 1
ATOM 2031 C C . SER A 1 283 ? 16.127 -1.478 -5.222 1.00 98.62 283 SER A C 1
ATOM 2033 O O . SER A 1 283 ? 15.324 -1.898 -4.390 1.00 98.62 283 SER A O 1
ATOM 2035 N N . SER A 1 284 ? 16.200 -1.957 -6.461 1.00 98.69 284 SER A N 1
ATOM 2036 C CA . SER A 1 284 ? 15.302 -2.991 -6.958 1.00 98.69 284 SER A CA 1
ATOM 2037 C C . SER A 1 284 ? 16.026 -4.278 -7.316 1.00 98.69 284 SER A C 1
ATOM 2039 O O . SER A 1 284 ? 16.860 -4.319 -8.217 1.00 98.69 284 SER A O 1
ATOM 2041 N N . GLN A 1 285 ? 15.640 -5.353 -6.647 1.00 98.31 285 GLN A N 1
ATOM 2042 C CA . GLN A 1 285 ? 15.960 -6.733 -7.005 1.00 98.31 285 GLN A CA 1
ATOM 2043 C C . GLN A 1 285 ? 14.694 -7.500 -7.418 1.00 98.31 285 GLN A C 1
ATOM 2045 O O . GLN A 1 285 ? 14.717 -8.725 -7.479 1.00 98.31 285 GLN A O 1
ATOM 2050 N N . ALA A 1 286 ? 13.590 -6.784 -7.659 1.00 97.88 286 ALA A N 1
ATOM 2051 C CA . ALA A 1 286 ? 12.307 -7.384 -7.992 1.00 97.88 286 ALA A CA 1
ATOM 2052 C C . ALA A 1 286 ? 12.312 -7.997 -9.392 1.00 97.88 286 ALA A C 1
ATOM 2054 O O . ALA A 1 286 ? 12.807 -7.388 -10.346 1.00 97.88 286 ALA A O 1
ATOM 2055 N N . ASP A 1 287 ? 11.660 -9.147 -9.523 1.00 97.44 287 ASP A N 1
ATOM 2056 C CA . ASP A 1 287 ? 11.302 -9.706 -10.819 1.00 97.44 287 ASP A CA 1
ATOM 2057 C C . ASP A 1 287 ? 10.179 -8.859 -11.416 1.00 97.44 287 ASP A C 1
ATOM 2059 O O . ASP A 1 287 ? 9.153 -8.598 -10.772 1.00 97.44 287 ASP A O 1
ATOM 2063 N N . MET A 1 288 ? 10.373 -8.411 -12.652 1.00 98.00 288 MET A N 1
ATOM 2064 C CA . MET A 1 288 ? 9.481 -7.452 -13.286 1.00 98.00 288 MET A CA 1
ATOM 2065 C C . MET A 1 288 ? 8.853 -8.030 -14.551 1.00 98.00 288 MET A C 1
ATOM 2067 O O . MET A 1 288 ? 9.550 -8.491 -15.452 1.00 98.00 288 MET A O 1
ATOM 2071 N N . LYS A 1 289 ? 7.521 -7.963 -14.625 1.00 98.56 289 LYS A N 1
ATOM 2072 C CA . LYS A 1 289 ? 6.732 -8.265 -15.823 1.00 98.56 289 LYS A CA 1
ATOM 2073 C C . LYS A 1 289 ? 6.032 -6.997 -16.288 1.00 98.56 289 LYS A C 1
ATOM 2075 O O . LYS A 1 289 ? 5.272 -6.397 -15.528 1.00 98.56 289 LYS A O 1
ATOM 2080 N N . ILE A 1 290 ? 6.294 -6.609 -17.529 1.00 98.69 290 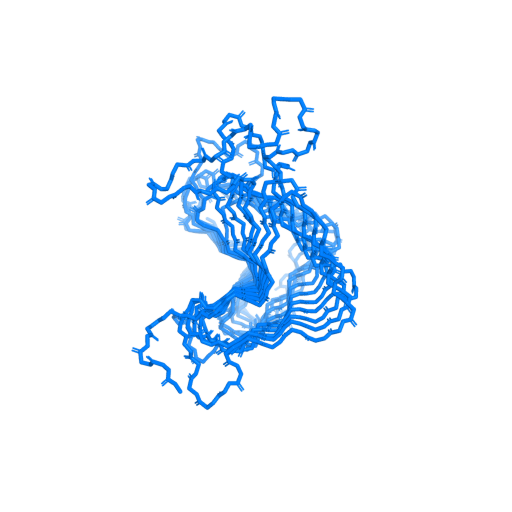ILE A N 1
ATOM 2081 C CA . ILE A 1 290 ? 5.816 -5.357 -18.113 1.00 98.69 290 ILE A CA 1
ATOM 2082 C C . ILE A 1 290 ? 4.954 -5.710 -19.324 1.00 98.69 290 ILE A C 1
ATOM 2084 O O . ILE A 1 290 ? 5.411 -6.434 -20.209 1.00 98.69 290 ILE A O 1
ATOM 2088 N N . GLY A 1 291 ? 3.701 -5.255 -19.344 1.00 98.69 291 GLY A N 1
ATOM 2089 C CA . GLY A 1 291 ? 2.848 -5.400 -20.520 1.00 98.69 291 GLY A CA 1
ATOM 2090 C C . GLY A 1 291 ? 3.283 -4.487 -21.668 1.00 98.69 291 GLY A C 1
ATOM 2091 O O . GLY A 1 291 ? 4.056 -3.554 -21.483 1.00 98.69 291 GLY A O 1
ATOM 2092 N N . ASP A 1 292 ? 2.763 -4.736 -22.869 1.00 98.62 292 ASP A N 1
ATOM 2093 C CA . ASP A 1 292 ? 3.098 -3.918 -24.040 1.00 98.62 292 ASP A CA 1
ATOM 2094 C C . ASP A 1 292 ? 2.737 -2.432 -23.838 1.00 98.62 292 ASP A C 1
ATOM 2096 O O . ASP A 1 292 ? 1.789 -2.098 -23.106 1.00 98.62 292 ASP A O 1
ATOM 2100 N N . ASN A 1 293 ? 3.464 -1.540 -24.524 1.00 98.56 293 ASN A N 1
ATOM 2101 C CA . ASN A 1 293 ? 3.272 -0.085 -24.457 1.00 98.56 293 ASN A CA 1
ATOM 2102 C C . ASN A 1 293 ? 3.320 0.448 -23.009 1.00 98.56 293 ASN A C 1
ATOM 2104 O O . ASN A 1 293 ? 2.461 1.227 -22.598 1.00 98.56 293 ASN A O 1
ATOM 2108 N N . SER A 1 294 ? 4.241 -0.058 -22.188 1.00 98.81 294 SER A N 1
ATOM 2109 C CA . SER A 1 294 ? 4.303 0.226 -20.746 1.00 98.81 294 SER A CA 1
ATOM 2110 C C . SER A 1 294 ? 5.747 0.316 -20.248 1.00 98.81 294 SER A C 1
ATOM 2112 O O . SER A 1 294 ? 6.706 0.105 -20.994 1.00 98.81 294 SER A O 1
ATOM 2114 N N . TYR A 1 295 ? 5.908 0.667 -18.973 1.00 98.88 295 TYR A N 1
ATOM 2115 C CA . TYR A 1 295 ? 7.192 1.029 -18.389 1.00 98.88 295 TYR A CA 1
ATOM 2116 C C . TYR A 1 295 ? 7.537 0.156 -17.185 1.00 98.88 295 TYR A C 1
ATOM 2118 O O . TYR A 1 295 ? 6.683 -0.149 -16.350 1.00 98.88 295 TYR A O 1
ATOM 2126 N N . GLY A 1 296 ? 8.814 -0.189 -17.043 1.00 98.81 296 GLY A N 1
ATOM 2127 C CA . GLY A 1 296 ? 9.325 -0.812 -15.826 1.00 98.81 296 GLY A CA 1
ATOM 2128 C C . GLY A 1 296 ? 9.523 0.224 -14.724 1.00 98.81 296 GLY A C 1
ATOM 2129 O O . GLY A 1 296 ? 8.790 0.249 -13.735 1.00 98.81 296 GLY A O 1
ATOM 2130 N N . TYR A 1 297 ? 10.477 1.126 -14.940 1.00 98.94 297 TYR A N 1
ATOM 2131 C CA . TYR A 1 297 ? 10.826 2.224 -14.045 1.00 98.94 297 TYR A CA 1
ATOM 2132 C C . TYR A 1 297 ? 10.689 3.566 -14.766 1.00 98.94 297 TYR A C 1
ATOM 2134 O O . TYR A 1 297 ? 11.262 3.767 -15.836 1.00 98.94 297 TYR A O 1
ATOM 2142 N N . VAL A 1 298 ? 9.973 4.507 -14.155 1.00 98.88 298 VAL A N 1
ATOM 2143 C CA . VAL A 1 298 ? 9.863 5.898 -14.611 1.00 98.88 298 VAL A CA 1
ATOM 2144 C C . VAL A 1 298 ? 10.406 6.813 -13.522 1.00 98.88 298 VAL A C 1
ATOM 2146 O O . VAL A 1 298 ? 9.877 6.862 -12.414 1.00 98.88 298 VAL A O 1
ATOM 2149 N N . VAL A 1 299 ? 11.450 7.569 -13.844 1.00 98.62 299 VAL A N 1
ATOM 2150 C CA . VAL A 1 299 ? 12.133 8.491 -12.935 1.00 98.62 299 VAL A CA 1
ATOM 2151 C C . VAL A 1 299 ? 11.972 9.919 -13.454 1.00 98.62 299 VAL A C 1
ATOM 2153 O O . VAL A 1 299 ? 12.572 10.319 -14.448 1.00 98.62 299 VAL A O 1
ATOM 2156 N N . ARG A 1 300 ? 11.133 10.711 -12.783 1.00 98.06 300 ARG A N 1
ATOM 2157 C CA . ARG A 1 300 ? 10.904 12.135 -13.101 1.00 98.06 300 ARG A CA 1
ATOM 2158 C C . ARG A 1 300 ? 11.191 13.058 -11.914 1.00 98.06 300 ARG A C 1
ATOM 2160 O O . ARG A 1 300 ? 10.615 14.136 -11.808 1.00 98.06 300 ARG A O 1
ATOM 2167 N N . GLY A 1 301 ? 12.009 12.591 -10.974 1.00 96.50 301 GLY A N 1
ATOM 2168 C CA . GLY A 1 301 ? 12.476 13.377 -9.836 1.00 96.50 301 GLY A CA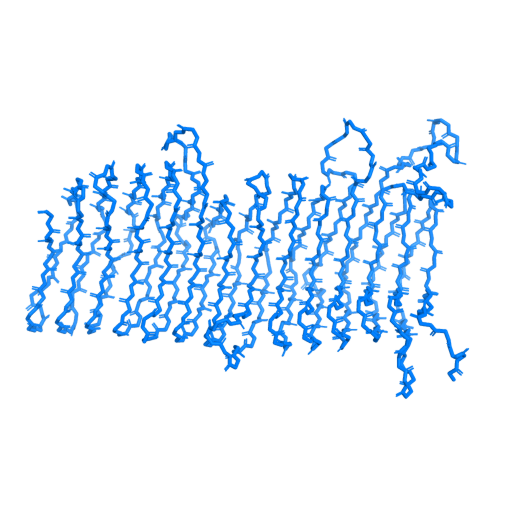 1
ATOM 2169 C C . GLY A 1 301 ? 13.718 14.210 -10.156 1.00 96.50 301 GLY A C 1
ATOM 2170 O O . GLY A 1 301 ? 14.033 14.464 -11.316 1.00 96.50 301 GLY A O 1
ATOM 2171 N N . THR A 1 302 ? 14.410 14.622 -9.096 1.00 98.00 302 THR A N 1
ATOM 2172 C CA . THR A 1 302 ? 15.725 15.276 -9.127 1.00 98.00 302 THR A CA 1
ATOM 2173 C C . THR A 1 302 ? 16.683 14.552 -8.182 1.00 98.00 302 THR A C 1
ATOM 2175 O O . THR A 1 302 ? 16.310 14.249 -7.046 1.00 98.00 302 THR A O 1
ATOM 2178 N N . GLY A 1 303 ? 17.908 14.261 -8.622 1.00 98.00 303 GLY A N 1
ATOM 2179 C CA . GLY A 1 303 ? 18.907 13.545 -7.814 1.00 98.00 303 GLY A CA 1
ATOM 2180 C C . GLY A 1 303 ? 18.510 12.107 -7.450 1.00 98.00 303 GLY A C 1
ATOM 2181 O O . GLY A 1 303 ? 18.964 11.567 -6.439 1.00 98.00 303 GLY A O 1
ATOM 2182 N N . THR A 1 304 ? 17.620 11.493 -8.229 1.00 98.44 304 THR A N 1
ATOM 2183 C CA . THR A 1 304 ? 17.122 10.136 -8.000 1.00 98.44 304 THR A CA 1
ATOM 2184 C C . THR A 1 304 ? 18.167 9.115 -8.422 1.00 98.44 304 THR A C 1
ATOM 2186 O O . THR A 1 304 ? 18.669 9.152 -9.546 1.00 98.44 304 THR A O 1
ATOM 2189 N N . ARG A 1 305 ? 18.457 8.153 -7.548 1.00 98.56 305 ARG A N 1
ATOM 2190 C CA . ARG A 1 305 ? 19.297 7.002 -7.875 1.00 98.56 305 ARG A CA 1
ATOM 2191 C C . ARG A 1 305 ? 18.433 5.765 -8.071 1.00 98.56 305 ARG A C 1
ATOM 2193 O O . ARG A 1 305 ? 17.745 5.352 -7.145 1.00 98.56 305 ARG A O 1
ATOM 2200 N N . LEU A 1 306 ? 18.503 5.158 -9.247 1.00 98.75 306 LEU A N 1
ATOM 2201 C CA . LEU A 1 306 ? 17.919 3.854 -9.544 1.00 98.75 306 LEU A CA 1
ATOM 2202 C C . LEU A 1 306 ? 19.034 2.815 -9.652 1.00 98.75 306 LEU A C 1
ATOM 2204 O O . LEU A 1 306 ? 20.006 2.999 -10.380 1.00 98.75 306 LEU A O 1
ATOM 2208 N N . THR A 1 307 ? 18.896 1.705 -8.939 1.00 98.81 307 THR A N 1
ATOM 2209 C CA . THR A 1 307 ? 19.752 0.529 -9.084 1.00 98.81 307 THR A CA 1
ATOM 2210 C C . THR A 1 307 ? 18.878 -0.705 -9.254 1.00 98.81 307 THR A C 1
ATOM 2212 O O . THR A 1 307 ? 18.060 -1.000 -8.384 1.00 98.81 307 THR A O 1
ATOM 2215 N N . THR A 1 308 ? 19.052 -1.425 -10.361 1.00 98.56 308 THR A N 1
ATOM 2216 C CA . THR A 1 308 ? 18.357 -2.690 -10.638 1.00 98.56 308 THR A CA 1
ATOM 2217 C C . THR A 1 308 ? 19.344 -3.852 -10.565 1.00 98.56 308 THR A C 1
ATOM 2219 O O . THR A 1 308 ? 20.477 -3.739 -11.030 1.00 98.56 308 THR A O 1
ATOM 2222 N N . ASN A 1 309 ? 18.937 -4.960 -9.949 1.00 97.50 309 ASN A N 1
ATOM 2223 C CA . ASN A 1 309 ? 19.767 -6.144 -9.718 1.00 97.50 309 ASN A CA 1
ATOM 2224 C C . ASN A 1 309 ? 18.901 -7.406 -9.533 1.00 97.50 309 ASN A C 1
ATOM 2226 O O . ASN A 1 309 ? 19.121 -8.179 -8.603 1.00 97.50 309 ASN A O 1
ATOM 2230 N N . SER A 1 310 ? 17.860 -7.579 -10.359 1.00 95.38 310 SER A N 1
ATOM 2231 C CA . SER A 1 310 ? 17.104 -8.839 -10.367 1.00 95.38 310 SER A CA 1
ATOM 2232 C C . SER A 1 310 ? 18.003 -9.975 -10.855 1.00 95.38 310 SER A C 1
ATOM 2234 O O . SER A 1 310 ? 18.768 -9.806 -11.807 1.00 95.38 310 SER A O 1
ATOM 2236 N N . THR A 1 311 ? 17.914 -11.122 -10.182 1.00 93.44 311 THR A N 1
ATOM 2237 C CA . THR A 1 311 ? 18.614 -12.353 -10.563 1.00 93.44 311 THR A CA 1
ATOM 2238 C C . THR A 1 311 ? 17.873 -13.124 -11.649 1.00 93.44 311 THR A C 1
ATOM 2240 O O . THR A 1 311 ? 18.455 -14.024 -12.250 1.00 93.44 311 THR A O 1
ATOM 2243 N N . THR A 1 312 ? 16.603 -12.798 -11.906 1.00 94.94 312 THR A N 1
ATOM 2244 C CA . THR A 1 312 ? 15.856 -13.383 -13.018 1.00 94.94 312 THR A CA 1
ATOM 2245 C C . THR A 1 312 ? 15.988 -12.488 -14.256 1.00 94.94 312 THR A C 1
ATOM 2247 O O . THR A 1 312 ? 15.867 -11.264 -14.154 1.00 94.94 312 THR A O 1
ATOM 2250 N N . PRO A 1 313 ? 16.264 -13.057 -15.445 1.00 95.25 313 PRO A N 1
ATOM 2251 C CA . PRO A 1 313 ? 16.258 -12.280 -16.677 1.00 95.25 313 PRO A CA 1
ATOM 2252 C C . PRO A 1 313 ? 14.889 -11.644 -16.932 1.00 95.25 313 PRO A C 1
ATOM 2254 O O . PRO A 1 313 ? 13.854 -12.312 -16.898 1.00 95.25 313 PRO A O 1
ATOM 2257 N N . ILE A 1 314 ? 14.886 -10.348 -17.231 1.00 97.19 314 ILE A N 1
ATOM 2258 C CA . ILE A 1 314 ? 13.676 -9.580 -17.514 1.00 97.19 314 ILE A CA 1
ATOM 2259 C C . ILE A 1 314 ? 13.425 -9.613 -19.017 1.00 97.19 314 ILE A C 1
ATOM 2261 O O . ILE A 1 314 ? 14.272 -9.218 -19.819 1.00 97.19 314 ILE A O 1
ATOM 2265 N N . THR A 1 315 ? 12.239 -10.078 -19.399 1.00 97.44 315 THR A N 1
ATOM 2266 C CA . THR A 1 315 ? 11.811 -10.144 -20.799 1.00 97.44 315 THR A CA 1
ATOM 2267 C C . THR A 1 315 ? 10.867 -8.990 -21.121 1.00 97.44 315 THR A C 1
ATOM 2269 O O . THR A 1 315 ? 9.909 -8.761 -20.381 1.00 97.44 315 THR A O 1
ATOM 2272 N N . VAL A 1 316 ? 11.116 -8.283 -22.226 1.00 97.25 316 VAL A N 1
ATOM 2273 C CA . VAL A 1 316 ? 10.271 -7.177 -22.704 1.00 97.25 316 VAL A CA 1
ATOM 2274 C C . VAL A 1 316 ? 9.570 -7.523 -24.020 1.00 97.25 316 VAL A C 1
ATOM 2276 O O . VAL A 1 316 ? 10.165 -8.132 -24.913 1.00 97.25 316 VAL A O 1
ATOM 2279 N N . GLY A 1 317 ? 8.287 -7.154 -24.102 1.00 97.25 317 GLY A N 1
ATOM 2280 C CA . GLY A 1 317 ? 7.386 -7.433 -25.221 1.00 97.25 317 GLY A CA 1
ATOM 2281 C C . GLY A 1 317 ? 7.529 -6.421 -26.354 1.00 97.25 317 GLY A C 1
ATOM 2282 O O . GLY A 1 317 ? 8.569 -6.369 -27.006 1.00 97.25 317 GLY A O 1
ATOM 2283 N N . ASN A 1 318 ? 6.474 -5.647 -26.614 1.00 98.44 318 ASN A N 1
ATOM 2284 C CA . ASN A 1 318 ? 6.470 -4.572 -27.609 1.00 98.44 318 ASN A CA 1
ATOM 2285 C C . ASN A 1 318 ? 6.301 -3.201 -26.959 1.00 98.44 318 ASN A C 1
ATOM 2287 O O . ASN A 1 318 ? 5.608 -3.070 -25.944 1.00 98.44 318 ASN A O 1
ATOM 2291 N N . ASP A 1 319 ? 6.907 -2.178 -27.565 1.00 98.38 319 ASP A N 1
ATOM 2292 C CA . ASP A 1 319 ? 6.779 -0.774 -27.151 1.00 98.38 319 ASP A CA 1
ATOM 2293 C C . ASP A 1 319 ? 7.048 -0.581 -25.640 1.00 98.38 319 ASP A C 1
ATOM 2295 O O . ASP A 1 319 ? 6.446 0.257 -24.970 1.00 98.38 319 ASP A O 1
ATOM 2299 N N . THR A 1 320 ? 7.911 -1.422 -25.064 1.00 98.44 320 THR A N 1
ATOM 2300 C CA . THR A 1 320 ? 8.204 -1.431 -23.631 1.00 98.44 320 THR A CA 1
ATOM 2301 C C . THR A 1 320 ? 9.439 -0.592 -23.349 1.00 98.44 320 THR A C 1
ATOM 2303 O O . THR A 1 320 ? 10.446 -0.702 -24.049 1.00 98.44 320 THR A O 1
ATOM 2306 N N . VAL A 1 321 ? 9.410 0.195 -22.276 1.00 98.56 321 VAL A N 1
ATOM 2307 C CA . VAL A 1 321 ? 10.600 0.897 -21.780 1.00 98.56 321 VAL A CA 1
ATOM 2308 C C . VAL A 1 321 ? 10.961 0.367 -20.401 1.00 98.56 321 VAL A C 1
ATOM 2310 O O . VAL A 1 321 ? 10.229 0.583 -19.435 1.00 98.56 321 VAL A O 1
ATOM 2313 N N . PHE A 1 322 ? 12.088 -0.334 -20.280 1.00 98.75 322 PHE A N 1
ATOM 2314 C CA . PHE A 1 322 ? 12.479 -0.918 -19.001 1.00 98.75 322 PHE A CA 1
ATOM 2315 C C . PHE A 1 322 ? 12.824 0.166 -17.971 1.00 98.75 322 PHE A C 1
ATOM 2317 O O . PHE A 1 322 ? 12.243 0.165 -16.887 1.00 98.75 322 PHE A O 1
ATOM 2324 N N . ALA A 1 323 ? 13.682 1.130 -18.307 1.00 98.69 323 ALA A N 1
ATOM 2325 C CA . ALA A 1 323 ? 13.962 2.287 -17.461 1.00 98.69 323 ALA A CA 1
ATOM 2326 C C . ALA A 1 323 ? 13.942 3.592 -18.267 1.00 98.69 323 ALA A C 1
ATOM 2328 O O . ALA A 1 323 ? 14.633 3.723 -19.273 1.00 98.69 323 ALA A O 1
ATOM 2329 N N . TYR A 1 324 ? 13.168 4.569 -17.798 1.00 98.75 324 TYR A N 1
ATOM 2330 C CA . TYR A 1 324 ? 13.054 5.903 -18.380 1.00 98.75 324 TYR A CA 1
ATOM 2331 C C . TYR A 1 324 ? 13.328 6.967 -17.321 1.00 98.75 324 TYR A C 1
ATOM 2333 O O . TYR A 1 324 ? 12.665 6.983 -16.283 1.00 98.75 324 TYR A O 1
ATOM 2341 N N . SER A 1 325 ? 14.249 7.892 -17.587 1.00 98.56 325 SER A N 1
ATOM 2342 C CA . SER A 1 325 ? 14.539 9.016 -16.699 1.00 98.56 325 SER A CA 1
ATOM 2343 C C . SER A 1 325 ? 14.656 10.348 -17.430 1.00 98.56 325 SER A C 1
ATOM 2345 O O . SER A 1 325 ? 15.394 10.472 -18.405 1.00 98.56 325 SER A O 1
ATOM 2347 N N . THR A 1 326 ? 13.988 11.370 -16.890 1.00 98.31 326 THR A N 1
ATOM 2348 C CA . THR A 1 326 ? 14.199 12.787 -17.250 1.00 98.31 326 THR A CA 1
ATOM 2349 C C . THR A 1 326 ? 15.052 13.533 -16.222 1.00 98.31 326 THR A C 1
ATOM 2351 O O . THR A 1 326 ? 15.249 14.742 -16.341 1.00 98.31 326 THR A O 1
ATOM 2354 N N . ASP A 1 327 ? 15.527 12.840 -15.189 1.00 98.19 327 ASP A N 1
ATOM 2355 C CA . ASP A 1 327 ? 16.312 13.412 -14.100 1.00 98.19 327 ASP A CA 1
ATOM 2356 C C . ASP A 1 327 ? 17.776 13.593 -14.530 1.00 98.19 327 ASP A C 1
ATOM 2358 O O . ASP A 1 327 ? 18.553 12.639 -14.536 1.00 98.19 327 ASP A O 1
ATOM 2362 N N . ARG A 1 328 ? 18.149 14.827 -14.892 1.00 97.88 328 ARG A N 1
ATOM 2363 C CA . ARG A 1 328 ? 19.508 15.178 -15.350 1.00 97.88 328 ARG A CA 1
ATOM 2364 C C . ARG A 1 328 ? 20.578 15.041 -14.265 1.00 97.88 328 ARG A C 1
ATOM 2366 O O . ARG A 1 328 ? 21.746 14.884 -14.594 1.00 97.88 328 ARG A O 1
ATOM 2373 N N . SER A 1 329 ? 20.199 15.131 -12.990 1.00 97.31 329 SER A N 1
ATOM 2374 C CA . SER A 1 329 ? 21.114 14.920 -11.859 1.00 97.31 329 SER A CA 1
ATOM 2375 C C . SER A 1 329 ? 20.988 13.522 -11.254 1.00 97.31 329 SER A C 1
ATOM 2377 O O . SER A 1 329 ? 21.670 13.206 -10.278 1.00 97.31 329 SER A O 1
ATOM 2379 N N . GLY A 1 330 ? 20.108 12.690 -11.810 1.00 97.44 330 GLY A N 1
ATOM 2380 C CA . GLY A 1 330 ? 19.891 11.321 -11.387 1.00 97.44 330 GLY A CA 1
ATOM 2381 C C . GLY A 1 330 ? 20.944 10.361 -11.930 1.00 97.44 330 GLY A C 1
ATOM 2382 O O . GLY A 1 330 ? 21.769 10.688 -12.785 1.00 97.44 330 GLY A O 1
ATOM 2383 N N . THR A 1 331 ? 20.909 9.136 -11.421 1.00 98.12 331 THR A N 1
ATOM 2384 C CA . THR A 1 331 ? 21.782 8.051 -11.877 1.00 98.12 331 THR A CA 1
ATOM 2385 C C . THR A 1 331 ? 20.993 6.758 -11.995 1.00 98.12 331 THR A C 1
ATOM 2387 O O . THR A 1 331 ? 20.288 6.376 -11.061 1.00 98.12 331 THR A O 1
ATOM 2390 N N . ILE A 1 332 ? 21.146 6.058 -13.117 1.00 98.75 332 ILE A N 1
ATOM 2391 C CA . ILE A 1 332 ? 20.645 4.698 -13.322 1.00 98.75 332 ILE A CA 1
ATOM 2392 C C . ILE A 1 332 ? 21.832 3.741 -13.370 1.00 98.75 332 ILE A C 1
ATOM 2394 O O . ILE A 1 332 ? 22.747 3.918 -14.170 1.00 98.75 332 ILE A O 1
ATOM 2398 N N . VAL A 1 333 ? 21.790 2.693 -12.552 1.00 98.69 333 VAL A N 1
ATOM 2399 C CA . VAL A 1 333 ? 22.713 1.557 -12.621 1.00 98.69 333 VAL A CA 1
ATOM 2400 C C . VAL A 1 333 ? 21.905 0.294 -12.887 1.00 98.69 333 VAL A C 1
ATOM 2402 O O . VAL A 1 333 ? 21.175 -0.164 -12.006 1.00 98.69 333 VAL A O 1
ATOM 2405 N N . ASN A 1 334 ? 22.041 -0.276 -14.082 1.00 98.62 334 ASN A N 1
ATOM 2406 C CA . ASN A 1 334 ? 21.436 -1.561 -14.412 1.00 98.62 334 ASN A CA 1
ATOM 2407 C C . ASN A 1 334 ? 22.424 -2.705 -14.209 1.00 98.62 334 ASN A C 1
ATOM 2409 O O . ASN A 1 334 ? 23.509 -2.685 -14.779 1.00 98.62 334 ASN A O 1
ATOM 2413 N N . ARG A 1 335 ? 22.034 -3.719 -13.438 1.00 98.56 335 ARG A N 1
ATOM 2414 C CA . ARG A 1 335 ? 22.739 -5.010 -13.331 1.00 98.56 335 ARG A CA 1
ATOM 2415 C C . ARG A 1 335 ? 21.868 -6.187 -13.770 1.00 98.56 335 ARG A C 1
ATOM 2417 O O . ARG A 1 335 ? 22.356 -7.307 -13.837 1.00 98.56 335 ARG A O 1
ATOM 2424 N N . ALA A 1 336 ? 20.583 -5.948 -14.039 1.00 97.56 336 ALA A N 1
ATOM 2425 C CA . ALA A 1 336 ? 19.668 -6.990 -14.483 1.00 97.56 336 ALA A CA 1
ATOM 2426 C C . ALA A 1 336 ? 19.932 -7.353 -15.951 1.00 97.56 336 ALA A C 1
ATOM 2428 O O . ALA A 1 336 ? 20.276 -6.487 -16.760 1.00 97.56 336 ALA A O 1
ATOM 2429 N N . THR A 1 337 ? 19.724 -8.626 -16.290 1.00 98.38 337 THR A N 1
ATOM 2430 C CA . THR A 1 337 ? 19.732 -9.092 -17.682 1.00 98.38 337 THR A CA 1
ATOM 2431 C C . THR A 1 337 ? 18.408 -8.734 -18.349 1.00 98.38 337 THR A C 1
ATOM 2433 O O . THR A 1 337 ? 17.350 -9.055 -17.806 1.00 98.38 337 THR A O 1
ATOM 2436 N N . LEU A 1 338 ? 18.453 -8.097 -19.520 1.00 98.44 338 LEU A N 1
ATOM 2437 C CA . LEU A 1 338 ? 17.285 -7.695 -20.303 1.00 98.44 338 LEU A CA 1
ATOM 2438 C C . LEU A 1 338 ? 17.273 -8.428 -21.648 1.00 98.44 338 LEU A C 1
ATOM 2440 O O . LEU A 1 338 ? 18.276 -8.444 -22.357 1.00 98.44 338 LEU A O 1
ATOM 2444 N N . THR A 1 339 ? 16.137 -9.008 -22.028 1.00 98.25 339 THR A N 1
ATOM 2445 C CA . THR A 1 339 ? 15.956 -9.677 -23.329 1.00 98.25 339 THR A CA 1
ATOM 2446 C C . THR A 1 339 ? 14.689 -9.183 -24.017 1.00 98.25 339 THR A C 1
ATOM 2448 O O . THR A 1 339 ? 13.626 -9.147 -23.395 1.00 98.25 339 THR A O 1
ATOM 2451 N N . SER A 1 340 ? 14.772 -8.813 -25.295 1.00 98.19 340 SER A N 1
ATOM 2452 C CA . SER A 1 340 ? 13.579 -8.519 -26.096 1.00 98.19 340 SER A CA 1
ATOM 2453 C C . SER A 1 340 ? 13.010 -9.790 -26.726 1.00 98.19 340 SER A C 1
ATOM 2455 O O . SER A 1 340 ? 13.746 -10.669 -27.178 1.00 98.19 340 SER A O 1
ATOM 2457 N N . ILE A 1 341 ? 11.681 -9.868 -26.791 1.00 97.88 341 ILE A N 1
ATOM 2458 C CA . ILE A 1 341 ? 10.948 -10.845 -27.619 1.00 97.88 341 ILE A CA 1
ATOM 2459 C C . ILE A 1 341 ? 10.044 -10.167 -28.660 1.00 97.88 341 ILE A C 1
ATOM 2461 O O . ILE A 1 341 ? 9.450 -10.846 -29.493 1.00 97.88 341 ILE A O 1
ATOM 2465 N N . GLY A 1 342 ? 9.939 -8.837 -28.619 1.00 97.44 342 GLY A N 1
ATOM 2466 C CA . GLY A 1 342 ? 9.173 -8.026 -29.561 1.00 97.44 342 GLY A CA 1
ATOM 2467 C C . GLY A 1 342 ? 9.943 -6.791 -30.029 1.00 97.44 342 GLY A C 1
ATOM 2468 O O . GLY A 1 342 ? 11.171 -6.740 -29.975 1.00 97.44 342 GLY A O 1
ATOM 2469 N N . SER A 1 343 ? 9.213 -5.802 -30.536 1.00 98.56 343 SER A N 1
ATOM 2470 C CA . SER A 1 343 ? 9.774 -4.648 -31.253 1.00 98.56 343 SER A CA 1
ATOM 2471 C C . SER A 1 343 ? 9.616 -3.329 -30.490 1.00 98.56 343 SER A C 1
ATOM 2473 O O . SER A 1 343 ? 8.772 -3.212 -29.603 1.00 98.56 343 SER A O 1
ATOM 2475 N N . LYS A 1 344 ? 10.382 -2.310 -30.901 1.00 98.25 344 LYS A N 1
ATOM 2476 C CA . LYS A 1 344 ? 10.293 -0.913 -30.426 1.00 98.25 344 LYS A CA 1
ATOM 2477 C C . LYS A 1 344 ? 10.520 -0.731 -28.921 1.00 98.25 344 LYS A C 1
ATOM 2479 O O . LYS A 1 344 ? 9.968 0.174 -28.299 1.00 98.25 344 LYS A O 1
ATOM 2484 N N . ASN A 1 345 ? 11.332 -1.595 -28.327 1.00 98.44 345 ASN A N 1
ATOM 2485 C CA . ASN A 1 345 ? 11.646 -1.534 -26.909 1.00 98.44 345 ASN A CA 1
ATOM 2486 C C . ASN A 1 345 ? 12.831 -0.612 -26.622 1.00 98.44 345 ASN A C 1
ATOM 2488 O O . ASN A 1 345 ? 13.765 -0.521 -27.416 1.00 98.44 345 ASN A O 1
ATOM 2492 N N . TYR A 1 346 ? 12.841 -0.018 -25.433 1.00 98.00 346 TYR A N 1
ATOM 2493 C CA . TYR A 1 346 ? 13.987 0.699 -24.882 1.00 98.00 346 TYR A CA 1
ATOM 2494 C C . TYR A 1 346 ? 14.434 0.033 -23.582 1.00 98.00 346 TYR A C 1
ATOM 2496 O O . TYR A 1 346 ? 13.630 -0.164 -22.671 1.00 98.00 346 TYR A O 1
ATOM 2504 N N . GLY A 1 347 ? 15.715 -0.318 -23.478 1.00 98.25 347 GLY A N 1
ATOM 2505 C CA . GLY A 1 347 ? 16.269 -0.858 -22.240 1.00 98.25 347 GLY A CA 1
ATOM 2506 C C . GLY A 1 347 ? 16.420 0.269 -21.227 1.00 98.25 347 GLY A C 1
ATOM 2507 O O . GLY A 1 347 ? 15.704 0.332 -20.229 1.00 98.25 347 GLY A O 1
ATOM 2508 N N . ILE A 1 348 ? 17.313 1.210 -21.517 1.00 98.62 348 ILE A N 1
ATOM 2509 C CA . ILE A 1 348 ? 17.552 2.375 -20.663 1.00 98.62 348 ILE A CA 1
ATOM 2510 C C . ILE A 1 348 ? 17.483 3.646 -21.504 1.00 98.62 348 ILE A C 1
ATOM 2512 O O . ILE A 1 348 ? 18.218 3.793 -22.474 1.00 98.62 348 ILE A O 1
ATOM 2516 N N . TYR A 1 349 ? 16.623 4.573 -21.099 1.00 98.31 349 TYR A N 1
ATOM 2517 C CA . TYR A 1 349 ? 16.620 5.958 -21.548 1.00 98.31 349 TYR A CA 1
ATOM 2518 C C . TYR A 1 349 ? 16.901 6.854 -20.341 1.00 98.31 349 TYR A C 1
ATOM 2520 O O . TYR A 1 349 ? 16.120 6.847 -19.384 1.00 98.31 349 TYR A O 1
ATOM 2528 N N . ALA A 1 350 ? 17.979 7.633 -20.362 1.00 97.94 350 ALA A N 1
ATOM 2529 C CA . ALA A 1 350 ? 18.331 8.522 -19.257 1.00 97.94 350 ALA A CA 1
ATOM 2530 C C . ALA A 1 350 ? 18.731 9.913 -19.749 1.00 97.94 350 ALA A C 1
ATOM 2532 O O . ALA A 1 350 ? 19.469 10.041 -20.707 1.00 97.94 350 ALA A O 1
ATOM 2533 N N . ALA A 1 351 ? 18.261 10.964 -19.074 1.00 97.81 351 ALA A N 1
ATOM 2534 C CA . ALA A 1 351 ? 18.779 12.323 -19.272 1.00 97.81 351 ALA A CA 1
ATOM 2535 C C . ALA A 1 351 ? 19.992 12.648 -18.376 1.00 97.81 351 ALA A C 1
ATOM 2537 O O . ALA A 1 351 ? 20.636 13.677 -18.567 1.00 97.81 351 ALA A O 1
ATOM 2538 N N . GLY A 1 352 ? 20.227 11.835 -17.342 1.00 97.06 352 GLY A N 1
ATOM 2539 C CA . GLY A 1 352 ? 21.384 11.901 -16.446 1.00 97.06 352 GLY A CA 1
ATOM 2540 C C . GLY A 1 352 ? 22.317 10.713 -16.676 1.00 97.06 352 GLY A C 1
ATOM 2541 O O . GLY A 1 352 ? 22.256 10.066 -17.714 1.00 97.06 352 GLY A O 1
ATOM 2542 N N . THR A 1 353 ? 23.152 10.372 -15.696 1.00 97.75 353 THR A N 1
ATOM 2543 C CA . THR A 1 353 ? 24.121 9.275 -15.847 1.00 97.75 353 THR A CA 1
ATOM 2544 C C . THR A 1 353 ? 23.434 7.909 -15.922 1.00 97.75 353 THR A C 1
ATOM 2546 O O . THR A 1 353 ? 22.706 7.525 -15.002 1.00 97.75 353 THR A O 1
ATOM 2549 N N . ALA A 1 354 ? 23.733 7.127 -16.959 1.00 98.00 354 ALA A N 1
ATOM 2550 C CA . ALA A 1 354 ? 23.376 5.714 -17.048 1.00 98.00 354 ALA A CA 1
ATOM 2551 C C . ALA A 1 354 ? 24.622 4.819 -17.076 1.00 98.00 354 ALA A C 1
ATOM 2553 O O . ALA A 1 354 ? 25.596 5.086 -17.776 1.00 98.00 354 ALA A O 1
ATOM 2554 N N . THR A 1 355 ? 24.590 3.723 -16.323 1.00 98.44 355 THR A N 1
ATOM 2555 C CA . THR A 1 355 ? 25.618 2.678 -16.345 1.00 98.44 355 THR A CA 1
ATOM 2556 C C . THR A 1 355 ? 24.946 1.320 -16.462 1.00 98.44 355 THR A C 1
ATOM 2558 O O . THR A 1 355 ? 24.130 0.948 -15.618 1.00 98.44 355 THR A O 1
ATOM 2561 N N . ASN A 1 356 ? 25.311 0.565 -17.494 1.00 98.31 356 ASN A N 1
ATOM 2562 C CA . ASN A 1 356 ? 24.868 -0.808 -17.675 1.00 98.31 356 ASN A CA 1
ATOM 2563 C C . ASN A 1 356 ? 25.995 -1.789 -17.318 1.00 98.31 356 ASN A C 1
ATOM 2565 O O . ASN A 1 356 ? 27.100 -1.678 -17.839 1.00 98.31 356 ASN A O 1
ATOM 2569 N N . LEU A 1 357 ? 25.695 -2.739 -16.436 1.00 98.25 357 LEU A N 1
ATOM 2570 C CA . LEU A 1 357 ? 26.589 -3.787 -15.932 1.00 98.25 357 LEU A CA 1
ATOM 2571 C C . LEU A 1 357 ? 25.982 -5.195 -16.085 1.00 98.25 357 LEU A C 1
ATOM 2573 O O . LEU A 1 357 ? 26.580 -6.158 -15.615 1.00 98.25 357 LEU A O 1
ATOM 2577 N N . GLY A 1 358 ? 24.783 -5.307 -16.667 1.00 97.50 358 GLY A N 1
ATOM 2578 C CA . GLY A 1 358 ? 24.137 -6.575 -17.018 1.00 97.50 358 GLY A CA 1
ATOM 2579 C C . GLY A 1 358 ? 24.019 -6.741 -18.534 1.00 97.50 358 GLY A C 1
ATOM 2580 O O . GLY A 1 358 ? 24.252 -5.793 -19.286 1.00 97.50 358 GLY A O 1
ATOM 2581 N N . ASP A 1 359 ? 23.626 -7.925 -18.993 1.00 98.00 359 ASP A N 1
ATOM 2582 C CA . ASP A 1 359 ? 23.453 -8.186 -20.424 1.00 98.00 359 ASP A CA 1
ATOM 2583 C C . ASP A 1 359 ? 22.163 -7.548 -20.956 1.00 98.00 359 ASP A C 1
ATOM 2585 O O . ASP A 1 359 ? 21.097 -7.672 -20.354 1.00 98.00 359 ASP A O 1
ATOM 2589 N N . ILE A 1 360 ? 22.238 -6.888 -22.114 1.00 98.19 360 ILE A N 1
ATOM 2590 C CA . ILE A 1 360 ? 21.064 -6.392 -22.845 1.00 98.19 360 ILE A CA 1
ATOM 2591 C C . ILE A 1 360 ? 21.050 -7.052 -24.224 1.00 98.19 360 ILE A C 1
ATOM 2593 O O . ILE A 1 360 ? 21.752 -6.620 -25.137 1.00 98.19 360 ILE A O 1
ATOM 2597 N N . ASN A 1 361 ? 20.233 -8.095 -24.381 1.00 97.88 361 ASN A N 1
ATOM 2598 C CA . ASN A 1 361 ? 20.021 -8.777 -25.655 1.00 97.88 361 ASN A CA 1
ATOM 2599 C C . ASN A 1 361 ? 18.713 -8.313 -26.305 1.00 97.88 361 ASN A C 1
ATOM 2601 O O . ASN A 1 361 ? 17.646 -8.893 -26.100 1.00 97.88 361 ASN A O 1
ATOM 2605 N N . PHE A 1 362 ? 18.802 -7.239 -27.083 1.00 97.38 362 PHE A N 1
ATOM 2606 C CA . PHE A 1 362 ? 17.663 -6.640 -27.783 1.00 97.38 362 PHE A CA 1
ATOM 2607 C C . PHE A 1 362 ? 17.624 -7.003 -29.282 1.00 97.38 362 PHE A C 1
ATOM 2609 O O . PHE A 1 362 ? 17.058 -6.271 -30.096 1.00 97.38 362 PHE A O 1
ATOM 2616 N N . GLY A 1 363 ? 18.239 -8.136 -29.649 1.00 96.06 363 GLY A N 1
ATOM 2617 C CA . GLY A 1 363 ? 18.387 -8.586 -31.038 1.00 96.06 363 GLY A CA 1
ATOM 2618 C C . GLY A 1 363 ? 17.121 -9.162 -31.683 1.00 96.06 363 GLY A C 1
ATOM 2619 O O . GLY A 1 363 ? 17.063 -9.267 -32.905 1.00 96.06 363 GLY A O 1
ATOM 2620 N N . SER A 1 364 ? 16.100 -9.517 -30.898 1.00 96.12 364 SER A N 1
ATOM 2621 C CA . SER A 1 364 ? 14.820 -10.010 -31.424 1.00 96.12 364 SER A CA 1
ATOM 2622 C C . SER A 1 364 ? 13.875 -8.850 -31.709 1.00 96.12 364 SER A C 1
ATOM 2624 O O . SER A 1 364 ? 13.633 -8.056 -30.806 1.00 96.12 364 SER A O 1
ATOM 2626 N N . GLY A 1 365 ? 13.274 -8.795 -32.899 1.00 96.56 365 GLY A N 1
ATOM 2627 C CA . GLY A 1 365 ? 12.343 -7.731 -33.299 1.00 96.56 365 GLY A CA 1
ATOM 2628 C C . GLY A 1 365 ? 13.029 -6.552 -33.998 1.00 96.56 365 GLY A C 1
ATOM 2629 O O . GLY A 1 365 ? 14.210 -6.612 -34.328 1.00 96.56 365 GLY A O 1
ATOM 2630 N N . VAL A 1 366 ? 12.276 -5.481 -34.263 1.00 97.06 366 VAL A N 1
ATOM 2631 C CA . VAL A 1 366 ? 12.768 -4.293 -34.987 1.00 97.06 366 VAL A CA 1
ATOM 2632 C C . VAL A 1 366 ? 12.670 -3.027 -34.140 1.00 97.06 366 VAL A C 1
ATOM 2634 O O . VAL A 1 366 ? 11.732 -2.851 -33.366 1.00 97.06 366 VAL A O 1
ATOM 2637 N N . GLY A 1 367 ? 13.632 -2.115 -34.299 1.00 96.88 367 GLY A N 1
ATOM 2638 C CA . GLY A 1 367 ? 13.610 -0.803 -33.640 1.00 96.88 367 GLY A CA 1
ATOM 2639 C C . GLY A 1 367 ? 13.844 -0.836 -32.128 1.00 96.88 367 GLY A C 1
ATOM 2640 O O . GLY A 1 367 ? 13.432 0.090 -31.438 1.00 96.88 367 GLY A O 1
ATOM 2641 N N . ASN A 1 368 ? 14.469 -1.893 -31.603 1.00 98.25 368 ASN A N 1
ATOM 2642 C CA . ASN A 1 368 ? 14.853 -1.945 -30.198 1.00 98.25 368 ASN A CA 1
ATOM 2643 C C . ASN A 1 368 ? 16.140 -1.151 -29.953 1.00 98.25 368 ASN A C 1
ATOM 2645 O O . ASN A 1 368 ? 17.097 -1.241 -30.721 1.00 98.25 368 ASN A O 1
ATOM 2649 N N . VAL A 1 369 ? 16.183 -0.427 -28.841 1.00 98.12 369 VAL A N 1
ATOM 2650 C CA . VAL A 1 369 ? 17.337 0.356 -28.399 1.00 98.12 369 VAL A CA 1
ATOM 2651 C C . VAL A 1 369 ? 17.761 -0.148 -27.026 1.00 98.12 369 VAL A C 1
ATOM 2653 O O . VAL A 1 369 ? 17.000 -0.073 -26.064 1.00 98.12 369 VAL A O 1
ATOM 2656 N N . GLY A 1 370 ? 18.982 -0.673 -26.916 1.00 97.00 370 GLY A N 1
ATOM 2657 C CA . GLY A 1 370 ? 19.484 -1.187 -25.639 1.00 97.00 370 GLY A CA 1
ATOM 2658 C C . GLY A 1 370 ? 19.664 -0.077 -24.601 1.00 97.00 370 GLY A C 1
ATOM 2659 O O . GLY A 1 370 ? 19.133 -0.161 -23.495 1.00 97.00 370 GLY A O 1
ATOM 2660 N N . MET A 1 371 ? 20.365 0.996 -24.969 1.00 96.56 371 MET A N 1
ATOM 2661 C CA . MET A 1 371 ? 20.600 2.142 -24.094 1.00 96.56 371 MET A CA 1
ATOM 2662 C C . MET A 1 371 ? 20.751 3.434 -24.902 1.00 96.56 371 MET A C 1
ATOM 2664 O O . MET A 1 371 ? 21.405 3.440 -25.942 1.00 96.56 371 MET A O 1
ATOM 2668 N N . TYR A 1 372 ? 20.163 4.516 -24.398 1.00 94.12 372 TYR A N 1
ATOM 2669 C CA . TYR A 1 372 ? 20.316 5.884 -24.886 1.00 94.12 372 TYR A CA 1
ATOM 2670 C C . TYR A 1 372 ? 20.440 6.817 -23.676 1.00 94.12 372 TYR A C 1
ATOM 2672 O O . TYR A 1 372 ? 19.586 6.781 -22.785 1.00 94.12 372 TYR A O 1
ATOM 2680 N N . SER A 1 373 ? 21.515 7.601 -23.611 1.00 82.31 373 SER A N 1
ATOM 2681 C CA . SER A 1 373 ? 21.823 8.466 -22.471 1.00 82.31 373 SER A CA 1
ATOM 2682 C C . SER A 1 373 ? 22.462 9.774 -22.890 1.00 82.31 373 SER A C 1
ATOM 2684 O O . SER A 1 373 ? 23.159 9.767 -23.930 1.00 82.31 373 SER A O 1
#

Radius of gyration: 22.49 Å; chains: 1; bounding box: 62×35×73 Å

Sequence (373 aa):
TDGTKNGGVGVFINYGLVDNKGTINVEKDSVANSNAVGVYAVNGSNVTNNGSINVSGKDSIGILGVAYRTDSKNRNVVDEFGKYATGQGKVNILNKGNISLDGQGATGIFAKNNKVGTTLTNATATNDTTGKITTTGIKAVGMSGEKANIINRGTIEVKGQEGTGMFAKSSSRMENSGTINITASSSASKPNIGMFTEDKDTVIHNNKNIIGGNNTYGIYGKTVNMGTNGKIKVGNNSVGIYSNGQYSSSATPTVNLASGSTIEVGKNQAVGVFTTGKNQNISSQADMKIGDNSYGYVVRGTGTRLTTNSTTPITVGNDTVFAYSTDRSGTIVNRATLTSIGSKNYGIYAAGTATNLGDINFGSGVGNVGMYS

Organism: Fusobacterium nucleatum (NCBI:txid851)

pLDDT: mean 96.83, std 5.87, range [44.59, 99.0]

Foldseek 3Di:
DPPDLEWEEQEEEAQEEAAAPEEQETQPDPGRHAAYERYEYEFQYEYEHQEEFEYEHAQYERYHYELFDADPVRHGDPQPVHPPPPRTSAYYAEALYEYEYAHANYEHYEWERPDPPDAQRRTEHEQAQNREYEYAHAQYEDYEYESHEYEYQHEYHANHWLYEDYEYEHLYEYEYNYEYEEEAHPDLVRAYEHYDDPHQNYEYEAAAYYAEEHSHEDYEYAAYHYDLHGEFAYEESYEPYEHAHEDPALPDASAHADANYEFHYYEHAYEDYEYAHYRHEHHEQYAYHAYALYEDYEAEYEQYEAEYRHPDAHEDEYNYEDEAEPHQNYEYEYAHHYAYQEEQYEDEHYNHHYHYNHHYHDPHYYNYHDYDD